Protein AF-A0AAU0QKD4-F1 (afdb_monomer_lite)

Sequence (246 aa):
VNQVEKYARISLCFLGTTIILNLSIWIIVPIVDYLQNKELLTRQKYELWTLLYLHAPFDYSYNVHNWIIMQIFISVISVSGDIILVVFNTINYIFISNLNGHIQILAHKIQSLHKIDMTQGDIQLKLQTIISYHSFIIEYFEDLQCAFGLNVMENYFQHTFVIMVIFFQLVIGPTGSEDLADIIYDLPWEDMCKRNRFMVLMMLLKTRAPCIFCVPGGFRTGFRPMISIIICLFSFYIVLSIRNGG

Organism: NCBI:txid711050

Foldseek 3Di:
DVVLVVVLVVVVVVLVVLLVVVLVCLLVVLVVVCVVCVVCLVVVNFFRFAQFDDDDPDDLRNDVVVVVVVNVVVSVVVNVVSVVLVVLVSVLVVLVVVLVVLVVVLVVLVVVLVPDPDDPVVSVVSVVVSVVSVVVSVVSVVVSCVVCVVVVVVVVVVVVVVVVVLVCCAVCQVCVLPVQLVVLVPPPLVPDDPVVVVVSVVVNVVSVPGPQDQDSGRDSRYPVVVVVVVVVVVVVVVVVCVVVPD

Structure (mmCIF, N/CA/C/O backbone):
data_AF-A0AAU0QKD4-F1
#
_entry.id   AF-A0AAU0QKD4-F1
#
loop_
_atom_site.group_PDB
_atom_site.id
_atom_site.type_symbol
_atom_site.label_atom_id
_atom_site.label_alt_id
_atom_site.label_comp_id
_atom_site.label_asym_id
_atom_site.label_entity_id
_atom_site.label_seq_id
_atom_site.pdbx_PDB_ins_code
_atom_site.Cartn_x
_atom_site.Cartn_y
_atom_site.Cartn_z
_atom_site.occupancy
_atom_site.B_iso_or_equiv
_atom_site.auth_seq_id
_atom_site.auth_comp_id
_atom_site.auth_asym_id
_atom_site.auth_atom_id
_atom_site.pdbx_PDB_model_num
ATOM 1 N N . VAL A 1 1 ? -24.035 11.072 14.260 1.00 61.53 1 VAL A N 1
ATOM 2 C CA . VAL A 1 1 ? -24.109 10.027 13.208 1.00 61.53 1 VAL A CA 1
ATOM 3 C C . VAL A 1 1 ? -23.852 10.606 11.813 1.00 61.53 1 VAL A C 1
ATOM 5 O O . VAL A 1 1 ? -22.855 10.221 11.222 1.00 61.53 1 VAL A O 1
ATOM 8 N N . ASN A 1 2 ? -24.607 11.613 11.341 1.00 75.31 2 ASN A N 1
ATOM 9 C CA . ASN A 1 2 ? -24.433 12.192 9.988 1.00 75.31 2 ASN A CA 1
ATOM 10 C C . ASN A 1 2 ? -23.019 12.703 9.639 1.00 75.31 2 ASN A C 1
ATOM 12 O O . ASN A 1 2 ? -22.602 12.596 8.490 1.00 75.31 2 ASN A O 1
ATOM 16 N N . GLN A 1 3 ? -22.266 13.262 10.595 1.00 76.62 3 GLN A N 1
ATOM 17 C CA . GLN A 1 3 ? -20.905 13.737 10.310 1.00 76.62 3 GLN A CA 1
ATOM 18 C C . GLN A 1 3 ? -19.920 12.583 10.081 1.00 76.62 3 GLN A C 1
ATOM 20 O O . GLN A 1 3 ? -19.191 12.601 9.097 1.00 76.62 3 GLN A O 1
ATOM 25 N N . VAL A 1 4 ? -19.941 11.555 10.936 1.00 73.44 4 VAL A N 1
ATOM 26 C CA . VAL A 1 4 ? -19.050 10.385 10.831 1.00 73.44 4 VAL A CA 1
ATOM 27 C C . VAL A 1 4 ? -19.270 9.651 9.510 1.00 73.44 4 VAL A C 1
ATOM 29 O O . VAL A 1 4 ? -18.310 9.325 8.818 1.00 73.44 4 VAL A O 1
ATOM 32 N N . GLU A 1 5 ? -20.530 9.469 9.111 1.00 78.00 5 GLU A N 1
ATOM 33 C CA . GLU A 1 5 ? -20.870 8.849 7.830 1.00 78.00 5 GLU A CA 1
ATOM 34 C C . GLU A 1 5 ? -20.359 9.672 6.638 1.00 78.00 5 GLU A C 1
ATOM 36 O O . GLU A 1 5 ? -19.793 9.123 5.691 1.00 78.00 5 GLU A O 1
ATOM 41 N N . LYS A 1 6 ? -20.501 11.003 6.696 1.00 83.00 6 LYS A N 1
ATOM 42 C CA . LYS A 1 6 ? -19.980 11.901 5.661 1.00 83.00 6 LYS A CA 1
ATOM 43 C C . LYS A 1 6 ? -18.459 11.780 5.531 1.00 83.00 6 LYS A C 1
ATOM 45 O O . LYS A 1 6 ? -17.970 11.659 4.411 1.00 83.00 6 LYS A O 1
ATOM 50 N N . TYR A 1 7 ? -17.723 11.770 6.64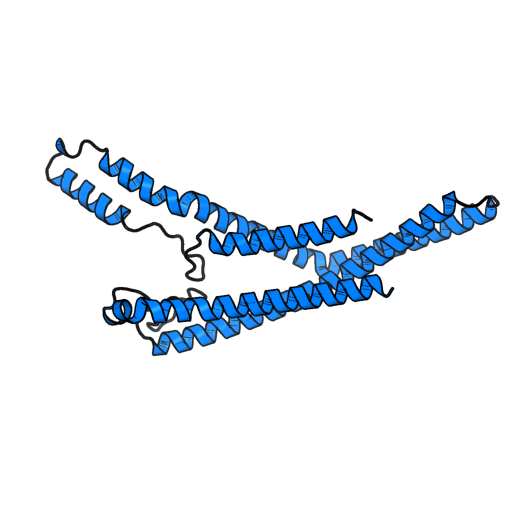4 1.00 77.56 7 TYR A N 1
ATOM 51 C CA . TYR A 1 7 ? -16.267 11.591 6.622 1.00 77.56 7 TYR A CA 1
ATOM 52 C C . TYR A 1 7 ? -15.868 10.218 6.080 1.00 77.56 7 TYR A C 1
ATOM 54 O O . TYR A 1 7 ? -14.986 10.150 5.233 1.00 77.56 7 TYR A O 1
ATOM 62 N N . ALA A 1 8 ? -16.555 9.145 6.478 1.00 76.38 8 ALA A N 1
ATOM 63 C CA . ALA A 1 8 ? -16.285 7.804 5.962 1.00 76.38 8 ALA A CA 1
ATOM 64 C C . ALA A 1 8 ? -16.480 7.717 4.437 1.00 76.38 8 ALA A C 1
ATOM 66 O O . ALA A 1 8 ? -15.617 7.191 3.735 1.00 76.38 8 ALA A O 1
ATOM 67 N N . ARG A 1 9 ? -17.569 8.294 3.905 1.00 82.12 9 ARG A N 1
ATOM 68 C CA . ARG A 1 9 ? -17.833 8.347 2.454 1.00 82.12 9 ARG A CA 1
ATOM 69 C C . ARG A 1 9 ? -16.773 9.156 1.702 1.00 82.12 9 ARG A C 1
ATOM 71 O O . ARG A 1 9 ? -16.328 8.730 0.639 1.00 82.12 9 ARG A O 1
ATOM 78 N N . ILE A 1 10 ? -16.363 10.305 2.248 1.00 84.06 10 ILE A N 1
ATOM 79 C CA . ILE A 1 10 ? -15.308 11.142 1.654 1.00 84.06 10 ILE A CA 1
ATOM 80 C C . ILE A 1 10 ? -13.977 10.386 1.642 1.00 84.06 10 ILE A C 1
ATOM 82 O O . ILE A 1 10 ? -13.339 10.318 0.595 1.00 84.06 10 ILE A O 1
ATOM 86 N N . SER A 1 11 ? -13.591 9.771 2.762 1.00 76.31 11 SER A N 1
ATOM 87 C CA . SER A 1 11 ? -12.361 8.982 2.865 1.00 76.31 11 SER A CA 1
ATOM 88 C C . SER A 1 11 ? -12.356 7.804 1.895 1.00 76.31 11 SER A C 1
ATOM 90 O O . SER A 1 11 ? -11.353 7.581 1.223 1.00 76.31 11 SER A O 1
ATOM 92 N N . LEU A 1 12 ? -13.477 7.090 1.756 1.00 80.00 12 LEU A N 1
ATOM 93 C CA . LEU A 1 12 ? -13.602 5.982 0.807 1.00 80.00 12 LEU A CA 1
ATOM 94 C C . LEU A 1 12 ? -13.465 6.458 -0.646 1.00 80.00 12 LEU A C 1
ATOM 96 O O . LEU A 1 12 ? -12.750 5.842 -1.432 1.00 80.00 12 LEU A O 1
ATOM 100 N N . CYS A 1 13 ? -14.115 7.572 -0.998 1.00 85.56 13 CYS A N 1
ATOM 101 C CA . CYS A 1 13 ? -14.027 8.160 -2.335 1.00 85.56 13 CYS A CA 1
ATOM 102 C C . CYS A 1 13 ? -12.596 8.616 -2.658 1.00 85.56 13 CYS A C 1
ATOM 104 O O . CYS A 1 13 ? -12.070 8.329 -3.735 1.00 85.56 13 CYS A O 1
ATOM 106 N N . PHE A 1 14 ? -11.940 9.277 -1.701 1.00 84.75 14 PHE A N 1
ATOM 107 C CA . PHE A 1 14 ? -10.551 9.705 -1.830 1.00 84.75 14 PHE A CA 1
ATOM 108 C C . PHE A 1 14 ? -9.598 8.514 -1.994 1.00 84.75 14 PHE A C 1
ATOM 110 O O . PHE A 1 14 ? -8.768 8.512 -2.905 1.00 84.75 14 PHE A O 1
ATOM 117 N N . LEU A 1 15 ? -9.752 7.478 -1.161 1.00 78.88 15 LEU A N 1
ATOM 118 C CA . LEU A 1 15 ? -8.945 6.262 -1.225 1.00 78.88 15 LEU A CA 1
ATOM 119 C C . LEU A 1 15 ? -9.124 5.563 -2.579 1.00 78.88 15 LEU A C 1
ATOM 121 O O . LEU A 1 15 ? -8.140 5.312 -3.271 1.00 78.88 15 LEU A O 1
ATOM 125 N N . GLY A 1 16 ? -10.372 5.336 -2.999 1.00 82.06 16 GLY A N 1
ATOM 126 C CA . GLY A 1 16 ? -10.689 4.716 -4.287 1.00 82.06 16 GLY A CA 1
ATOM 127 C C . GLY A 1 16 ? -10.117 5.493 -5.474 1.00 82.06 16 GLY A C 1
ATOM 128 O O . GLY A 1 16 ? -9.505 4.903 -6.361 1.00 82.06 16 GLY A O 1
ATOM 129 N N . THR A 1 17 ? -10.231 6.824 -5.458 1.00 86.12 17 THR A N 1
ATOM 130 C CA . THR A 1 17 ? -9.660 7.682 -6.511 1.00 86.12 17 THR A CA 1
ATOM 131 C C . THR A 1 17 ? -8.135 7.585 -6.542 1.00 86.12 17 THR A C 1
ATOM 133 O O . THR A 1 17 ? -7.551 7.444 -7.613 1.00 86.12 17 THR A O 1
ATOM 136 N N . THR A 1 18 ? -7.485 7.605 -5.376 1.00 82.06 18 THR A N 1
ATOM 137 C CA . THR A 1 18 ? -6.022 7.496 -5.262 1.00 82.06 18 THR A CA 1
ATOM 138 C C . THR A 1 18 ? -5.520 6.163 -5.809 1.00 82.06 18 THR A C 1
ATOM 140 O O . THR A 1 18 ? -4.540 6.136 -6.548 1.00 82.06 18 THR A O 1
ATOM 143 N N . ILE A 1 19 ? -6.221 5.066 -5.517 1.00 82.12 19 ILE A N 1
ATOM 144 C CA . ILE A 1 19 ? -5.883 3.729 -6.021 1.00 82.12 19 ILE A CA 1
ATOM 145 C C . ILE A 1 19 ? -6.028 3.664 -7.541 1.00 82.12 19 ILE A C 1
ATOM 147 O O . ILE A 1 19 ? -5.110 3.212 -8.221 1.00 82.12 19 ILE A O 1
ATOM 151 N N . ILE A 1 20 ? -7.148 4.144 -8.088 1.00 86.06 20 ILE A N 1
ATOM 152 C CA . ILE A 1 20 ? -7.385 4.133 -9.539 1.00 86.06 20 ILE A CA 1
ATOM 153 C C . ILE A 1 20 ? -6.329 4.972 -10.262 1.00 86.06 20 ILE A C 1
ATOM 155 O O . ILE A 1 20 ? -5.796 4.545 -11.289 1.00 86.06 20 ILE A O 1
ATOM 159 N N . LEU A 1 21 ? -5.996 6.149 -9.724 1.00 89.62 21 LEU A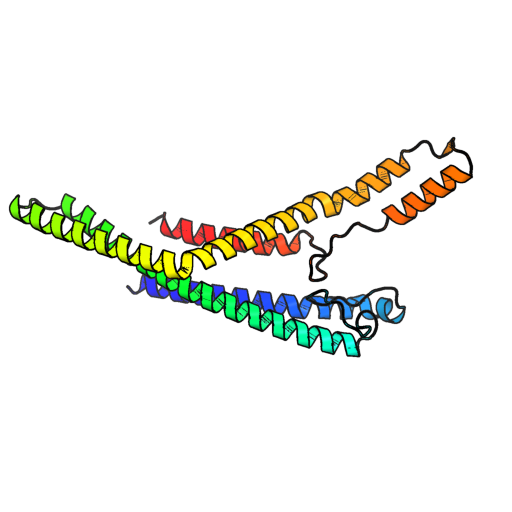 N 1
ATOM 160 C CA . LEU A 1 21 ? -4.941 6.998 -10.271 1.00 89.62 21 LEU A CA 1
ATOM 161 C C . LEU A 1 21 ? -3.581 6.306 -10.206 1.00 89.62 21 LEU A C 1
ATOM 163 O O . LEU A 1 21 ? -2.868 6.305 -11.205 1.00 89.62 21 LEU A O 1
ATOM 167 N N . ASN A 1 22 ? -3.246 5.681 -9.076 1.00 85.25 22 ASN A N 1
ATOM 168 C CA . ASN A 1 22 ? -2.006 4.928 -8.913 1.00 85.25 22 ASN A CA 1
ATOM 169 C C . ASN A 1 22 ? -1.897 3.820 -9.972 1.00 85.25 22 ASN A C 1
ATOM 171 O O . ASN A 1 22 ? -0.947 3.814 -10.750 1.00 85.25 22 ASN A O 1
ATOM 175 N N . LEU A 1 23 ? -2.916 2.961 -10.082 1.00 87.56 23 LEU A N 1
ATOM 176 C CA . LEU A 1 23 ? -2.990 1.897 -11.091 1.00 87.56 23 LEU A CA 1
ATOM 177 C C . LEU A 1 23 ? -2.834 2.434 -12.518 1.00 87.56 23 LEU A C 1
ATOM 179 O O . LEU A 1 23 ? -2.067 1.900 -13.318 1.00 87.56 23 LEU A O 1
ATOM 183 N N . SER A 1 24 ? -3.533 3.526 -12.826 1.00 89.31 24 SER A N 1
ATOM 184 C CA . SER A 1 24 ? -3.481 4.148 -14.150 1.00 89.31 24 SER A CA 1
ATOM 185 C C . SER A 1 24 ? -2.082 4.674 -14.463 1.00 89.31 24 SER A C 1
ATOM 187 O O . SER A 1 24 ? -1.573 4.449 -15.558 1.00 89.31 24 SER A O 1
ATOM 189 N N . ILE A 1 25 ? -1.431 5.338 -13.504 1.00 89.44 25 ILE A N 1
ATOM 190 C CA . ILE A 1 25 ? -0.072 5.869 -13.664 1.00 89.44 25 ILE A CA 1
ATOM 191 C C . ILE A 1 25 ? 0.913 4.733 -13.952 1.00 89.44 25 ILE A C 1
ATOM 193 O O . ILE A 1 25 ? 1.700 4.847 -14.891 1.00 89.44 25 ILE A O 1
ATOM 197 N N . TRP A 1 26 ? 0.841 3.626 -13.210 1.00 86.38 26 TRP A N 1
ATOM 198 C CA . TRP A 1 26 ? 1.736 2.478 -13.394 1.00 86.38 26 TRP A CA 1
ATOM 199 C C . TRP A 1 26 ? 1.604 1.815 -14.771 1.00 86.38 26 TRP A C 1
ATOM 201 O O . TRP A 1 26 ? 2.599 1.351 -15.325 1.00 86.38 26 TRP A O 1
ATOM 211 N N . ILE A 1 27 ? 0.407 1.823 -15.361 1.00 89.62 27 ILE A N 1
ATOM 212 C CA . ILE A 1 27 ? 0.174 1.303 -16.717 1.00 89.62 27 ILE A CA 1
ATOM 213 C C . ILE A 1 27 ? 0.618 2.314 -17.785 1.00 89.62 27 ILE A C 1
ATOM 215 O O . ILE A 1 27 ? 1.201 1.933 -18.800 1.00 89.62 27 ILE A O 1
ATOM 219 N N . ILE A 1 28 ? 0.354 3.605 -17.568 1.00 91.69 28 ILE A N 1
ATOM 220 C CA . ILE A 1 28 ? 0.611 4.667 -18.551 1.00 91.69 28 ILE A CA 1
ATOM 221 C C . ILE A 1 28 ? 2.105 4.984 -18.670 1.00 91.69 28 ILE A C 1
ATOM 223 O O . ILE A 1 28 ? 2.572 5.256 -19.775 1.00 91.69 28 ILE A O 1
ATOM 227 N N . VAL A 1 29 ? 2.871 4.947 -17.575 1.00 92.44 29 VAL A N 1
ATOM 228 C CA . VAL A 1 29 ? 4.294 5.341 -17.575 1.00 92.44 29 VAL A CA 1
ATOM 229 C C . VAL A 1 29 ? 5.134 4.542 -18.589 1.00 92.44 29 VAL A C 1
ATOM 231 O O . VAL A 1 29 ? 5.780 5.188 -19.415 1.00 92.44 29 VAL A O 1
ATOM 234 N N . PRO A 1 30 ? 5.095 3.194 -18.628 1.00 92.12 30 PRO A N 1
ATOM 235 C CA . PRO A 1 30 ? 5.823 2.418 -19.638 1.00 92.12 30 PRO A CA 1
ATOM 236 C C . PRO A 1 30 ? 5.390 2.723 -21.079 1.00 92.12 30 PRO A C 1
ATOM 238 O O . PRO A 1 30 ? 6.209 2.721 -21.995 1.00 92.12 30 PRO A O 1
ATOM 241 N N . ILE A 1 31 ? 4.105 3.029 -21.292 1.00 93.31 31 ILE A N 1
ATOM 242 C CA . ILE A 1 31 ? 3.568 3.383 -22.614 1.00 93.31 31 ILE A CA 1
ATOM 243 C C . ILE A 1 31 ? 4.111 4.742 -23.064 1.00 93.31 31 ILE A C 1
ATOM 245 O O . ILE A 1 31 ? 4.531 4.894 -24.210 1.00 93.31 31 ILE A O 1
ATOM 249 N N . VAL A 1 32 ? 4.121 5.732 -22.172 1.00 94.50 32 VAL A N 1
ATOM 250 C CA . VAL A 1 32 ? 4.680 7.058 -22.464 1.00 94.50 32 VAL A CA 1
ATOM 251 C C . VAL A 1 32 ? 6.180 6.958 -22.740 1.00 94.50 32 VAL A C 1
ATOM 253 O O . VAL A 1 32 ? 6.646 7.555 -23.710 1.00 94.50 32 VAL A O 1
ATOM 256 N N . ASP A 1 33 ? 6.916 6.170 -21.952 1.00 92.50 33 ASP A N 1
ATOM 257 C CA . ASP A 1 33 ? 8.350 5.935 -22.157 1.00 92.50 33 ASP A CA 1
ATOM 258 C C . ASP A 1 33 ? 8.640 5.294 -23.524 1.00 92.50 33 ASP A C 1
ATOM 260 O O . ASP A 1 33 ? 9.507 5.761 -24.268 1.00 92.50 33 ASP A O 1
ATOM 264 N N . TYR A 1 34 ? 7.844 4.294 -23.915 1.00 94.19 34 TYR A N 1
ATOM 265 C CA . TYR A 1 34 ? 7.895 3.699 -25.250 1.00 94.19 34 TYR A CA 1
ATOM 266 C C . TYR A 1 34 ? 7.680 4.738 -26.362 1.00 94.19 34 TYR A C 1
ATOM 268 O O . TYR A 1 34 ? 8.447 4.789 -27.329 1.00 94.19 34 TYR A O 1
ATOM 276 N N . LEU A 1 35 ? 6.648 5.580 -26.232 1.00 95.44 35 LEU A N 1
ATOM 277 C CA . LEU A 1 35 ? 6.315 6.592 -27.239 1.00 95.44 35 LEU A CA 1
ATOM 278 C C . LEU A 1 35 ? 7.420 7.644 -27.387 1.00 95.44 35 LEU A C 1
ATOM 280 O O . LEU A 1 35 ? 7.706 8.067 -28.507 1.00 95.44 35 LEU A O 1
ATOM 284 N N . GLN A 1 36 ? 8.056 8.037 -26.282 1.00 96.00 36 GLN A N 1
ATOM 285 C CA . GLN A 1 36 ? 9.147 9.014 -26.282 1.00 96.00 36 GLN A CA 1
ATOM 286 C C . GLN A 1 36 ? 10.449 8.453 -26.873 1.00 96.00 36 GLN A C 1
ATOM 288 O O . GLN A 1 36 ? 11.179 9.185 -27.538 1.00 96.00 36 GLN A O 1
ATOM 293 N N . ASN A 1 37 ? 10.726 7.158 -26.690 1.00 94.50 37 ASN A N 1
ATOM 294 C CA . ASN A 1 37 ? 12.005 6.538 -27.063 1.00 94.50 37 ASN A CA 1
ATOM 295 C C . ASN A 1 37 ? 11.937 5.636 -28.313 1.00 94.50 37 ASN A C 1
ATOM 297 O O . ASN A 1 37 ? 12.871 4.879 -28.596 1.00 94.50 37 ASN A O 1
ATOM 301 N N . LYS A 1 38 ? 10.858 5.721 -29.104 1.00 94.81 38 LYS A N 1
ATOM 302 C CA . LYS A 1 38 ? 10.591 4.839 -30.259 1.00 94.81 38 LYS A CA 1
ATOM 303 C C . LYS A 1 38 ? 11.737 4.762 -31.281 1.00 94.81 38 LYS A C 1
ATOM 305 O O . LYS A 1 38 ? 12.032 3.691 -31.819 1.00 94.81 38 LYS A O 1
ATOM 310 N N . GLU A 1 39 ? 12.406 5.880 -31.558 1.00 94.31 39 GLU A N 1
ATOM 311 C CA . GLU A 1 39 ? 13.530 5.910 -32.506 1.00 94.31 39 GLU A CA 1
ATOM 312 C C . GLU A 1 39 ? 14.772 5.181 -31.972 1.00 94.31 39 GLU A C 1
ATOM 314 O O . GLU A 1 39 ? 15.466 4.493 -32.725 1.00 94.31 39 GLU A O 1
ATOM 319 N N . LEU A 1 40 ? 15.041 5.294 -30.668 1.00 93.19 40 LEU A N 1
ATOM 320 C CA . LEU A 1 40 ? 16.169 4.629 -30.011 1.00 93.19 40 LEU A CA 1
ATOM 321 C C . LEU A 1 40 ? 15.954 3.114 -29.932 1.00 93.19 40 LEU A C 1
ATOM 323 O O . LEU A 1 40 ? 16.899 2.349 -30.133 1.00 93.19 40 LEU A O 1
ATOM 327 N N . LEU A 1 41 ? 14.703 2.700 -29.729 1.00 91.38 41 LEU A N 1
ATOM 328 C CA . LEU A 1 41 ? 14.263 1.305 -29.754 1.00 91.38 41 LEU A CA 1
ATOM 329 C C . LEU A 1 41 ? 14.475 0.655 -31.121 1.00 91.38 41 LEU A C 1
ATOM 331 O O . LEU A 1 41 ? 15.026 -0.438 -31.214 1.00 91.38 41 LEU A O 1
ATOM 335 N N . THR A 1 42 ? 14.120 1.366 -32.195 1.00 92.69 42 THR A N 1
ATOM 336 C CA . THR A 1 42 ? 14.320 0.881 -33.574 1.00 92.69 42 THR A CA 1
ATOM 337 C C . THR A 1 42 ? 15.805 0.639 -33.876 1.00 92.69 42 THR A C 1
ATOM 339 O O . THR A 1 42 ? 16.153 -0.232 -34.669 1.00 92.69 42 THR A O 1
ATOM 342 N N . ARG A 1 43 ? 16.698 1.384 -33.212 1.00 94.31 43 ARG A N 1
ATOM 343 C CA . ARG A 1 43 ? 18.158 1.241 -33.315 1.00 94.31 43 ARG A CA 1
ATOM 344 C C . ARG A 1 43 ? 18.758 0.265 -32.296 1.00 94.31 43 ARG A C 1
ATOM 346 O O . ARG A 1 43 ? 19.981 0.179 -32.235 1.00 94.31 43 ARG A O 1
ATOM 353 N N . GLN A 1 44 ? 17.935 -0.406 -31.483 1.00 91.00 44 GLN A N 1
ATOM 354 C CA . GLN A 1 44 ? 18.360 -1.287 -30.384 1.00 91.00 44 GLN A CA 1
ATOM 355 C C . GLN A 1 44 ? 19.325 -0.614 -29.389 1.00 91.00 44 GLN A C 1
ATOM 357 O O . GLN A 1 44 ? 20.202 -1.254 -28.817 1.00 91.00 44 GLN A O 1
ATOM 362 N N . LYS A 1 45 ? 19.191 0.702 -29.186 1.00 90.50 45 LYS A N 1
ATOM 363 C CA . LYS A 1 45 ? 19.996 1.465 -28.209 1.00 90.50 45 LYS A CA 1
ATOM 364 C C . LYS A 1 45 ? 19.276 1.681 -26.878 1.00 90.50 45 LYS A C 1
ATOM 366 O O . LYS A 1 45 ? 19.831 2.308 -25.981 1.00 90.50 45 LYS A O 1
ATOM 371 N N . TYR A 1 46 ? 18.033 1.228 -26.788 1.00 89.62 46 TYR A N 1
ATOM 372 C CA . TYR A 1 46 ? 17.153 1.399 -25.645 1.00 89.62 46 TYR A CA 1
ATOM 373 C C . TYR A 1 46 ? 16.347 0.115 -25.472 1.00 89.62 46 TYR A C 1
ATOM 375 O O . TYR A 1 46 ? 15.910 -0.452 -26.471 1.00 89.62 46 TYR A O 1
ATOM 383 N N . GLU A 1 47 ? 16.183 -0.343 -24.236 1.00 91.69 47 GLU A N 1
ATOM 384 C CA . GLU A 1 47 ? 15.371 -1.516 -23.899 1.00 91.69 47 GLU A CA 1
ATOM 385 C C . GLU A 1 47 ? 13.953 -1.078 -23.535 1.00 91.69 47 GLU A C 1
ATOM 387 O O . GLU A 1 47 ? 13.759 0.010 -22.998 1.00 91.69 47 GLU A O 1
ATOM 392 N N . LEU A 1 48 ? 12.955 -1.905 -23.838 1.00 90.94 48 LEU A N 1
ATOM 393 C CA . LEU A 1 48 ? 11.576 -1.699 -23.409 1.00 90.94 48 LEU A CA 1
ATOM 394 C C . LEU A 1 48 ? 11.427 -2.056 -21.933 1.00 90.94 48 LEU A C 1
ATOM 396 O O . LEU A 1 48 ? 11.824 -3.132 -21.489 1.00 90.94 48 LEU A O 1
ATOM 400 N N . TRP A 1 49 ? 10.789 -1.163 -21.187 1.00 86.69 49 TRP A N 1
ATOM 401 C CA . TRP A 1 49 ? 10.594 -1.312 -19.752 1.00 86.69 49 TRP A CA 1
ATOM 402 C C . TRP A 1 49 ? 9.188 -1.836 -19.491 1.00 86.69 49 TRP A C 1
ATOM 404 O O . TRP A 1 49 ? 8.219 -1.377 -20.096 1.00 86.69 49 TRP A O 1
ATOM 414 N N . THR A 1 50 ? 9.066 -2.811 -18.602 1.00 89.75 50 THR A N 1
ATOM 415 C CA . THR A 1 50 ? 7.783 -3.328 -18.115 1.00 89.75 50 THR A CA 1
ATOM 416 C C . THR A 1 50 ? 7.562 -2.893 -16.675 1.00 89.75 50 THR A C 1
ATOM 418 O O . THR A 1 50 ? 8.522 -2.619 -15.962 1.00 89.75 50 THR A O 1
ATOM 421 N N . LEU A 1 51 ? 6.301 -2.883 -16.228 1.00 86.25 51 LEU A N 1
ATOM 422 C CA . LEU A 1 51 ? 5.931 -2.544 -14.843 1.00 86.25 51 LEU A CA 1
ATOM 423 C C . LEU A 1 51 ? 6.601 -3.440 -1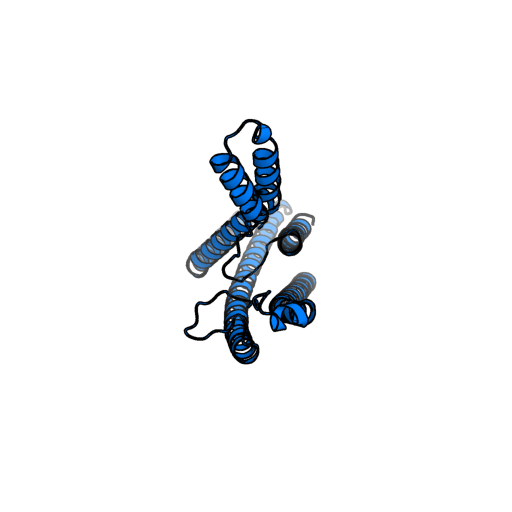3.788 1.00 86.25 51 LEU A C 1
ATOM 425 O O . LEU A 1 51 ? 6.745 -3.019 -12.650 1.00 86.25 51 LEU A O 1
ATOM 429 N N . LEU A 1 52 ? 6.970 -4.671 -14.148 1.00 86.19 52 LEU A N 1
ATOM 430 C CA . LEU A 1 52 ? 7.699 -5.631 -13.321 1.00 86.19 52 LEU A CA 1
ATOM 431 C C . LEU A 1 52 ? 8.792 -6.261 -14.183 1.00 86.19 52 LEU A C 1
ATOM 433 O O . LEU A 1 52 ? 8.511 -6.728 -15.288 1.00 86.19 52 LEU A O 1
ATOM 437 N N . TYR A 1 53 ? 10.031 -6.284 -13.693 1.00 85.12 53 TYR A N 1
ATOM 438 C CA . TYR A 1 53 ? 11.094 -7.015 -14.376 1.00 85.12 53 TYR A CA 1
ATOM 439 C C . TYR A 1 53 ? 10.902 -8.510 -14.121 1.00 85.12 53 TYR A C 1
ATOM 441 O O . TYR A 1 53 ? 11.028 -8.975 -12.988 1.00 85.12 53 TYR A O 1
ATOM 449 N N . LEU A 1 54 ? 10.574 -9.252 -15.174 1.00 88.81 54 LEU A N 1
ATOM 450 C CA . LEU A 1 54 ? 10.333 -10.687 -15.120 1.00 88.81 54 LEU A CA 1
ATOM 451 C C . LEU A 1 54 ? 11.136 -11.354 -16.221 1.00 88.81 54 LEU A C 1
ATOM 453 O O . LEU A 1 54 ? 10.912 -11.102 -17.400 1.00 88.81 54 LEU A O 1
ATOM 457 N N . HIS A 1 55 ? 12.044 -12.242 -15.837 1.00 91.94 55 HIS A N 1
ATOM 458 C CA . HIS A 1 55 ? 12.782 -13.024 -16.813 1.00 91.94 55 HIS A CA 1
ATOM 459 C C . HIS A 1 55 ? 11.826 -13.982 -17.537 1.00 91.94 55 HIS A C 1
ATOM 461 O O . HIS A 1 55 ? 11.260 -14.887 -16.923 1.00 91.94 55 HIS A O 1
ATOM 467 N N . ALA A 1 56 ? 11.638 -13.769 -18.838 1.00 93.81 56 ALA A N 1
ATOM 468 C CA . ALA A 1 56 ? 10.809 -14.600 -19.701 1.00 93.81 56 ALA A CA 1
ATOM 469 C C . ALA A 1 56 ? 11.693 -15.346 -20.716 1.00 93.81 56 ALA A C 1
ATOM 471 O O . ALA A 1 56 ? 12.734 -14.823 -21.115 1.00 93.81 56 ALA A O 1
ATOM 472 N N . PRO A 1 57 ? 11.289 -16.541 -21.189 1.00 95.31 57 PRO A N 1
ATOM 473 C CA . PRO A 1 57 ? 12.061 -17.315 -22.167 1.00 95.31 57 PRO A CA 1
ATOM 474 C C . PRO A 1 57 ? 12.037 -16.718 -23.590 1.00 95.31 57 PRO A C 1
ATOM 476 O O . PRO A 1 57 ? 12.531 -17.340 -24.527 1.00 95.31 57 PRO A O 1
ATOM 479 N N . PHE A 1 58 ? 11.446 -15.536 -23.774 1.00 96.00 58 PHE A N 1
ATOM 480 C CA . PHE A 1 58 ? 11.365 -14.811 -25.037 1.00 96.00 58 PHE A CA 1
ATOM 481 C C . PHE A 1 58 ? 11.843 -13.369 -24.853 1.00 96.00 58 PHE A C 1
ATOM 483 O O . PHE A 1 58 ? 11.666 -12.774 -23.791 1.00 96.00 58 PHE A O 1
ATOM 490 N N . ASP A 1 59 ? 12.421 -12.793 -25.907 1.00 94.62 59 ASP A N 1
ATOM 491 C CA . ASP A 1 59 ? 12.859 -11.398 -25.897 1.00 94.62 59 ASP A CA 1
ATOM 492 C C . ASP A 1 59 ? 11.645 -10.465 -25.973 1.00 94.62 59 ASP A C 1
ATOM 494 O O . ASP A 1 59 ? 10.939 -10.420 -26.985 1.00 94.62 59 ASP A O 1
ATOM 498 N N . TYR A 1 60 ? 11.399 -9.740 -24.886 1.00 95.44 60 TYR A N 1
ATOM 499 C CA . TYR A 1 60 ? 10.439 -8.641 -24.810 1.00 95.44 60 TYR A CA 1
ATOM 500 C C . TYR A 1 60 ? 11.135 -7.282 -24.623 1.00 95.44 60 TYR A C 1
ATOM 502 O O . TYR A 1 60 ? 10.458 -6.259 -24.563 1.00 95.44 60 TYR A O 1
ATOM 510 N N . SER A 1 61 ? 12.470 -7.250 -24.557 1.00 93.62 61 SER A N 1
ATOM 511 C CA . SER A 1 61 ? 13.252 -6.021 -24.394 1.00 93.62 61 SER A CA 1
ATOM 512 C C . SER A 1 61 ? 13.313 -5.222 -25.691 1.00 93.62 61 SER A C 1
ATOM 514 O O . SER A 1 61 ? 13.309 -3.995 -25.653 1.00 93.62 61 SER A O 1
ATOM 516 N N . TYR A 1 62 ? 13.334 -5.893 -26.845 1.00 94.31 62 TYR A N 1
ATOM 517 C CA . TYR A 1 62 ? 13.415 -5.224 -28.153 1.00 94.31 62 TYR A CA 1
ATOM 518 C C . TYR A 1 62 ? 12.213 -5.514 -29.061 1.00 94.31 62 TYR A C 1
ATOM 520 O O . TYR A 1 62 ? 11.923 -4.746 -29.982 1.00 94.31 62 TYR A O 1
ATOM 528 N N . ASN A 1 63 ? 11.477 -6.598 -28.804 1.00 96.00 63 ASN A N 1
ATOM 529 C CA . ASN A 1 63 ? 10.299 -6.962 -29.584 1.00 96.00 63 ASN A CA 1
ATOM 530 C C . ASN A 1 63 ? 9.021 -6.357 -28.981 1.00 96.00 63 ASN A C 1
ATOM 532 O O . ASN A 1 63 ? 8.500 -6.840 -27.976 1.00 96.00 63 ASN A O 1
ATOM 536 N N . VAL A 1 64 ? 8.477 -5.335 -29.651 1.00 95.88 64 VAL A N 1
ATOM 537 C CA . VAL A 1 64 ? 7.268 -4.606 -29.218 1.00 95.88 64 VAL A CA 1
ATOM 538 C C . VAL A 1 64 ? 6.055 -5.525 -29.053 1.00 95.88 64 VAL A C 1
ATOM 540 O O . VAL A 1 64 ? 5.258 -5.319 -28.143 1.00 95.88 64 VAL A O 1
ATOM 543 N N . HIS A 1 65 ? 5.902 -6.549 -29.896 1.00 96.94 65 HIS A N 1
ATOM 544 C CA . HIS A 1 65 ? 4.767 -7.467 -29.794 1.00 96.94 65 HIS A CA 1
ATOM 545 C C . HIS A 1 65 ? 4.823 -8.277 -28.494 1.00 96.94 65 HIS A C 1
ATOM 547 O O . HIS A 1 65 ? 3.857 -8.301 -27.732 1.00 96.94 65 HIS A O 1
ATOM 553 N N . ASN A 1 66 ? 5.985 -8.867 -28.208 1.00 96.75 66 ASN A N 1
ATOM 554 C CA . ASN A 1 66 ? 6.212 -9.615 -26.973 1.00 96.75 66 ASN A CA 1
ATOM 555 C C . ASN A 1 66 ? 6.121 -8.702 -25.743 1.00 96.75 66 ASN A C 1
ATOM 557 O O . ASN A 1 66 ? 5.556 -9.100 -24.727 1.00 96.75 66 ASN A O 1
ATOM 561 N N . TRP A 1 67 ? 6.615 -7.464 -25.847 1.00 96.75 67 TRP A N 1
ATOM 562 C CA . TRP A 1 67 ? 6.494 -6.460 -24.791 1.00 96.75 67 TRP A CA 1
ATOM 563 C C . TRP A 1 67 ? 5.041 -6.116 -24.465 1.00 96.75 67 TRP A C 1
ATOM 565 O O . TRP A 1 67 ? 4.687 -6.092 -23.292 1.00 96.75 67 TRP A O 1
ATOM 575 N N . ILE A 1 68 ? 4.176 -5.911 -25.467 1.00 96.50 68 ILE A N 1
ATOM 576 C CA . ILE A 1 68 ? 2.746 -5.638 -25.237 1.00 96.50 68 ILE A CA 1
ATOM 577 C C . ILE A 1 68 ? 2.094 -6.802 -24.487 1.00 96.50 68 ILE A C 1
ATOM 579 O O . ILE A 1 68 ? 1.380 -6.575 -23.511 1.00 96.50 68 ILE A O 1
ATOM 583 N N . ILE A 1 69 ? 2.357 -8.043 -24.910 1.00 96.44 69 ILE A N 1
ATOM 584 C CA . ILE A 1 69 ? 1.834 -9.241 -24.235 1.00 96.44 69 ILE A CA 1
ATOM 585 C C . ILE A 1 69 ? 2.300 -9.267 -22.777 1.00 96.44 69 ILE A C 1
ATOM 587 O O . ILE A 1 69 ? 1.487 -9.448 -21.868 1.00 96.44 69 ILE A O 1
ATOM 591 N N . MET A 1 70 ? 3.594 -9.030 -22.550 1.00 95.75 70 MET A N 1
ATOM 592 C CA . MET A 1 70 ? 4.183 -9.032 -21.216 1.00 95.75 70 MET A CA 1
ATOM 593 C C . MET A 1 70 ? 3.617 -7.916 -20.332 1.00 95.75 70 MET A C 1
ATOM 595 O O . MET A 1 70 ? 3.270 -8.149 -19.175 1.00 95.75 70 MET A O 1
ATOM 599 N N . GLN A 1 71 ? 3.458 -6.713 -20.881 1.00 94.81 71 GLN A N 1
ATOM 600 C CA . GLN A 1 71 ? 2.911 -5.562 -20.174 1.00 94.81 71 GLN A CA 1
ATOM 601 C C . GLN A 1 71 ? 1.440 -5.776 -19.798 1.00 94.81 71 GLN A C 1
ATOM 603 O O . GLN A 1 71 ? 1.056 -5.443 -18.676 1.00 94.81 71 GLN A O 1
ATOM 608 N N . ILE A 1 72 ? 0.625 -6.363 -20.684 1.00 95.62 72 ILE A N 1
ATOM 609 C CA . ILE A 1 72 ? -0.765 -6.738 -20.372 1.00 95.62 72 ILE A CA 1
ATOM 610 C C . ILE A 1 72 ? -0.790 -7.764 -19.239 1.00 95.62 72 ILE A C 1
ATOM 612 O O . ILE A 1 72 ? -1.504 -7.569 -18.256 1.00 95.62 72 ILE A O 1
ATOM 616 N N . PHE A 1 73 ? 0.015 -8.823 -19.345 1.00 96.00 73 PHE A N 1
ATOM 617 C CA . PHE A 1 73 ? 0.092 -9.872 -18.331 1.00 96.00 73 PHE A CA 1
ATOM 618 C C . PHE A 1 73 ? 0.477 -9.314 -16.952 1.00 96.00 73 PHE A C 1
ATOM 620 O O . PHE A 1 73 ? -0.229 -9.545 -15.969 1.00 96.00 73 PHE A O 1
ATOM 627 N N . ILE A 1 74 ? 1.542 -8.510 -16.887 1.00 93.62 74 ILE A N 1
ATOM 628 C CA . ILE A 1 74 ? 1.990 -7.874 -15.642 1.00 93.62 74 ILE A CA 1
ATOM 629 C C . ILE A 1 74 ? 0.936 -6.907 -15.100 1.00 93.62 74 ILE A C 1
ATOM 631 O O . ILE A 1 74 ? 0.694 -6.888 -13.895 1.00 93.62 74 ILE A O 1
ATOM 635 N N . SER A 1 75 ? 0.288 -6.119 -15.963 1.00 93.00 75 SER A N 1
ATOM 636 C CA . SER A 1 75 ? -0.744 -5.171 -15.529 1.00 93.00 75 SER A CA 1
ATOM 637 C C . SER A 1 75 ? -1.924 -5.892 -14.881 1.00 93.00 75 SER A C 1
ATOM 639 O O . SER A 1 75 ? -2.409 -5.445 -13.848 1.00 93.00 75 SER A O 1
ATOM 641 N N . VAL A 1 76 ? -2.354 -7.033 -15.433 1.00 94.69 76 VAL A N 1
ATOM 642 C CA . VAL A 1 76 ? -3.420 -7.856 -14.837 1.00 94.69 76 VAL A CA 1
ATOM 643 C C . VAL A 1 76 ? -3.009 -8.368 -13.458 1.00 94.69 76 VAL A C 1
ATOM 645 O O . VAL A 1 76 ? -3.785 -8.237 -12.511 1.00 94.69 76 VAL A O 1
ATOM 648 N N . ILE A 1 77 ? -1.789 -8.898 -13.322 1.00 93.69 77 ILE A N 1
ATOM 649 C CA . ILE A 1 77 ? -1.273 -9.370 -12.028 1.00 93.69 77 ILE A CA 1
ATOM 650 C C . ILE A 1 77 ? -1.231 -8.220 -11.019 1.00 93.69 77 ILE A C 1
ATOM 652 O O . ILE A 1 77 ? -1.779 -8.361 -9.927 1.00 93.69 77 ILE A O 1
ATOM 656 N N . SER A 1 78 ? -0.658 -7.073 -11.392 1.00 90.00 78 SER A N 1
ATOM 657 C CA . SER A 1 78 ? -0.547 -5.905 -10.512 1.00 90.00 78 SER A CA 1
ATOM 658 C C . SER A 1 78 ? -1.918 -5.407 -10.062 1.00 90.00 78 SER A C 1
ATOM 660 O O . SER A 1 78 ? -2.162 -5.291 -8.866 1.00 90.00 78 SER A O 1
ATOM 662 N N . VAL A 1 79 ? -2.849 -5.199 -11.001 1.00 90.31 79 VAL A N 1
ATOM 663 C CA . VAL A 1 79 ? -4.215 -4.746 -10.695 1.00 90.31 79 VAL A CA 1
ATOM 664 C C . VAL A 1 79 ? -4.920 -5.738 -9.770 1.00 90.31 79 VAL A C 1
ATOM 666 O O . VAL A 1 79 ? -5.583 -5.324 -8.822 1.00 90.31 79 VAL A O 1
ATOM 669 N N . SER A 1 80 ? -4.769 -7.044 -10.008 1.00 92.06 80 SER A N 1
ATOM 670 C CA . SER A 1 80 ? -5.381 -8.061 -9.148 1.00 92.06 80 SER A CA 1
ATOM 671 C C . SER A 1 80 ? -4.818 -8.043 -7.721 1.00 92.06 80 SER A C 1
ATOM 673 O O . SER A 1 80 ? -5.596 -8.071 -6.766 1.00 92.06 80 SER A O 1
ATOM 675 N N . GLY A 1 81 ? -3.495 -7.919 -7.567 1.00 89.75 81 GLY A N 1
ATOM 676 C CA . GLY A 1 81 ? -2.838 -7.818 -6.263 1.00 89.75 81 GLY A CA 1
ATOM 677 C C . GLY A 1 81 ? -3.258 -6.562 -5.501 1.00 89.75 81 GLY A C 1
ATOM 678 O O . GLY A 1 81 ? -3.629 -6.642 -4.330 1.00 89.75 81 GLY A O 1
ATOM 679 N N . ASP A 1 82 ? -3.300 -5.422 -6.190 1.00 86.06 82 ASP A N 1
ATOM 680 C CA . ASP A 1 82 ? -3.708 -4.146 -5.607 1.00 86.06 82 ASP A CA 1
ATOM 681 C C . ASP A 1 82 ? -5.176 -4.166 -5.162 1.00 86.06 82 ASP A C 1
ATOM 683 O O . ASP A 1 82 ? -5.491 -3.705 -4.065 1.00 86.06 82 ASP A O 1
ATOM 687 N N . ILE A 1 83 ? -6.085 -4.755 -5.951 1.00 88.06 83 ILE A N 1
ATOM 688 C CA . ILE A 1 83 ? -7.498 -4.904 -5.560 1.00 88.06 83 ILE A CA 1
ATOM 689 C C . ILE A 1 83 ? -7.625 -5.734 -4.279 1.00 88.06 83 ILE A C 1
ATOM 691 O O . ILE A 1 83 ? -8.348 -5.332 -3.365 1.00 88.06 83 ILE A O 1
ATOM 695 N N . ILE A 1 84 ? -6.924 -6.870 -4.189 1.00 89.38 84 ILE A N 1
ATOM 696 C CA . ILE A 1 84 ? -6.961 -7.734 -3.000 1.00 89.38 84 ILE A CA 1
ATOM 697 C C . ILE A 1 84 ? -6.480 -6.955 -1.770 1.00 89.38 84 ILE A C 1
ATOM 699 O O . ILE A 1 84 ? -7.177 -6.916 -0.752 1.00 89.38 84 ILE A O 1
ATOM 703 N N . LEU A 1 85 ? -5.333 -6.280 -1.878 1.00 85.12 85 LEU A N 1
ATOM 704 C CA . LEU A 1 85 ? -4.743 -5.508 -0.784 1.00 85.12 85 LEU A CA 1
ATOM 705 C C . LEU A 1 85 ? -5.662 -4.361 -0.331 1.00 85.12 85 LEU A C 1
ATOM 707 O O . LEU A 1 85 ? -5.858 -4.145 0.867 1.00 85.12 85 LEU A O 1
ATOM 711 N N . VAL A 1 86 ? -6.296 -3.664 -1.274 1.00 84.12 86 VAL A N 1
ATOM 712 C CA . VAL A 1 86 ? -7.257 -2.587 -0.996 1.00 84.12 86 VAL A CA 1
ATOM 713 C C . VAL A 1 86 ? -8.493 -3.097 -0.270 1.00 84.12 86 VAL A C 1
ATOM 715 O O . VAL A 1 86 ? -8.935 -2.460 0.690 1.00 84.12 86 VAL A O 1
ATOM 718 N N . VAL A 1 87 ? -9.058 -4.227 -0.701 1.00 87.06 87 VAL A N 1
ATOM 719 C CA . VAL A 1 87 ? -10.235 -4.820 -0.052 1.00 87.06 87 VAL A CA 1
ATOM 720 C C . VAL A 1 87 ? -9.903 -5.193 1.391 1.00 87.06 87 VAL A C 1
ATOM 722 O O . VAL A 1 87 ? -10.629 -4.791 2.303 1.00 87.06 87 VAL A O 1
ATOM 725 N N . PHE A 1 88 ? -8.777 -5.875 1.616 1.00 86.94 88 PHE A N 1
ATOM 726 C CA . PHE A 1 88 ? -8.329 -6.241 2.962 1.00 86.94 88 PHE A CA 1
ATOM 727 C C . PHE A 1 88 ? -8.098 -5.022 3.857 1.00 86.94 88 PHE A C 1
ATOM 729 O O . PHE A 1 88 ? -8.593 -4.982 4.987 1.00 86.94 88 PHE A O 1
ATOM 736 N N . ASN A 1 89 ? -7.404 -4.003 3.350 1.00 81.88 89 ASN A N 1
ATOM 737 C CA . ASN A 1 89 ? -7.168 -2.773 4.100 1.00 81.88 89 ASN A CA 1
ATOM 738 C C . ASN A 1 89 ? -8.477 -2.048 4.414 1.00 81.88 89 ASN A C 1
ATOM 740 O O . ASN A 1 89 ? -8.668 -1.599 5.540 1.00 81.88 89 ASN A O 1
ATOM 744 N N . THR A 1 90 ? -9.413 -1.985 3.466 1.00 84.06 90 THR A N 1
ATOM 745 C CA . THR A 1 90 ? -10.726 -1.355 3.675 1.00 84.06 90 THR A CA 1
ATOM 746 C C . THR A 1 90 ? -11.510 -2.046 4.789 1.00 84.06 90 THR A C 1
ATOM 748 O O . THR A 1 90 ? -12.039 -1.370 5.672 1.00 84.06 90 THR A O 1
ATOM 751 N N . ILE A 1 91 ? -11.549 -3.383 4.791 1.00 87.19 91 ILE A N 1
ATOM 752 C CA . ILE A 1 91 ? -12.207 -4.170 5.844 1.00 87.19 91 ILE A CA 1
ATOM 753 C C . ILE A 1 91 ? -11.575 -3.872 7.210 1.00 87.19 91 ILE A C 1
ATOM 755 O O . ILE A 1 91 ? -12.284 -3.565 8.169 1.00 87.19 91 ILE A O 1
ATOM 759 N N . ASN A 1 92 ? -10.245 -3.889 7.287 1.00 83.81 92 ASN A N 1
ATOM 760 C CA . ASN A 1 92 ? -9.516 -3.573 8.512 1.00 83.81 92 ASN A CA 1
ATOM 761 C C . ASN A 1 92 ? -9.819 -2.145 9.012 1.00 83.81 92 ASN A C 1
ATOM 763 O O . ASN A 1 92 ? -10.163 -1.940 10.177 1.00 83.81 92 ASN A O 1
ATOM 767 N N . TYR A 1 93 ? -9.810 -1.154 8.115 1.00 83.31 93 TYR A N 1
ATOM 768 C CA . TYR A 1 93 ? -10.168 0.226 8.448 1.00 83.31 93 TYR A CA 1
ATOM 769 C C . TYR A 1 93 ? -11.589 0.358 9.002 1.00 83.31 93 TYR A C 1
ATOM 771 O O . TYR A 1 93 ? -11.800 1.144 9.931 1.00 83.31 93 TYR A O 1
ATOM 779 N N . ILE A 1 94 ? -12.559 -0.394 8.470 1.00 84.88 94 ILE A N 1
ATOM 780 C CA . ILE A 1 94 ? -13.936 -0.404 8.985 1.00 84.88 94 ILE A CA 1
ATOM 781 C C . ILE A 1 94 ? -13.955 -0.900 10.435 1.00 84.88 94 ILE A C 1
ATOM 783 O O . ILE A 1 94 ? -14.541 -0.244 11.299 1.00 84.88 94 ILE A O 1
ATOM 787 N N . PHE A 1 95 ? -13.272 -2.008 10.725 1.00 87.12 95 PHE A N 1
ATOM 788 C CA . PHE A 1 95 ? -13.212 -2.571 12.074 1.00 87.12 95 PHE A CA 1
ATOM 789 C C . PHE A 1 95 ? -12.507 -1.655 13.079 1.00 87.12 95 PHE A C 1
ATOM 791 O O . PHE A 1 95 ? -13.044 -1.419 14.165 1.00 87.12 95 PHE A O 1
ATOM 798 N N . ILE A 1 96 ? -11.361 -1.078 12.704 1.00 83.69 96 ILE A N 1
ATOM 799 C CA . ILE A 1 96 ? -10.641 -0.089 13.523 1.00 83.69 96 ILE A CA 1
ATOM 800 C C . ILE A 1 96 ? -11.516 1.146 13.771 1.00 83.69 96 ILE A C 1
ATOM 802 O O . ILE A 1 96 ? -11.557 1.672 14.886 1.00 83.69 96 ILE A O 1
ATOM 806 N N . SER A 1 97 ? -12.250 1.608 12.755 1.00 80.31 97 SER A N 1
ATOM 807 C CA . SER A 1 97 ? -13.172 2.740 12.906 1.00 80.31 97 SER A CA 1
ATOM 808 C C . SER A 1 97 ? -14.308 2.418 13.876 1.00 80.31 97 SER A C 1
ATOM 810 O O . SER A 1 97 ? -14.653 3.262 14.705 1.00 80.31 97 SER A O 1
ATOM 812 N N . ASN A 1 98 ? -14.849 1.197 13.823 1.00 86.06 98 ASN A N 1
ATOM 813 C CA . ASN A 1 98 ? -15.879 0.741 14.754 1.00 86.06 98 ASN A CA 1
ATOM 814 C C . ASN A 1 98 ? -15.352 0.666 16.199 1.00 86.06 98 ASN A C 1
ATOM 816 O O . ASN A 1 98 ? -15.959 1.232 17.110 1.00 86.06 98 ASN A O 1
ATOM 820 N N . LEU A 1 99 ? -14.172 0.065 16.401 1.00 85.75 99 LEU A N 1
ATOM 821 C CA . LEU A 1 99 ? -13.487 0.032 17.699 1.00 85.75 99 LEU A CA 1
ATOM 822 C C . LEU A 1 99 ? -13.305 1.446 18.268 1.00 85.75 99 LEU A C 1
ATOM 824 O O . LEU A 1 99 ? -13.639 1.713 19.423 1.00 85.75 99 LEU A O 1
ATOM 828 N N . ASN A 1 100 ? -12.826 2.378 17.442 1.00 82.12 100 ASN A N 1
ATOM 829 C CA . ASN A 1 100 ? -12.649 3.769 17.842 1.00 82.12 100 ASN A CA 1
ATOM 830 C C . ASN A 1 100 ? -13.979 4.433 18.244 1.00 82.12 100 ASN A C 1
ATOM 832 O O . ASN A 1 100 ? -14.018 5.191 19.213 1.00 82.12 100 ASN A O 1
ATOM 836 N N . GLY A 1 101 ? -15.077 4.117 17.550 1.00 85.44 101 GLY A N 1
ATOM 837 C CA . GLY A 1 101 ? -16.423 4.543 17.938 1.00 85.44 101 GLY A CA 1
ATOM 838 C C . GLY A 1 101 ? -16.822 4.041 19.330 1.00 85.44 101 GLY A C 1
ATOM 839 O O . GLY A 1 101 ? -17.291 4.825 20.160 1.00 85.44 101 GLY A O 1
ATOM 840 N N . HIS A 1 102 ? -16.569 2.764 19.636 1.00 90.62 102 HIS A N 1
ATOM 841 C CA . HIS A 1 102 ? -16.826 2.208 20.968 1.00 90.62 102 HIS A CA 1
ATOM 842 C C . HIS A 1 102 ? -15.996 2.893 22.066 1.00 90.62 102 HIS A C 1
ATOM 844 O O . HIS A 1 102 ? -16.542 3.200 23.131 1.00 90.62 102 HIS A O 1
ATOM 850 N N . ILE A 1 103 ? -14.722 3.202 21.796 1.00 87.06 103 ILE A N 1
ATOM 851 C CA . ILE A 1 103 ? -13.839 3.939 22.717 1.00 87.06 103 ILE A CA 1
ATOM 852 C C . ILE A 1 103 ? -14.376 5.352 22.986 1.00 87.06 103 ILE A C 1
ATOM 854 O O . ILE A 1 103 ? -14.422 5.781 24.138 1.00 87.06 103 ILE A O 1
ATOM 858 N N . GLN A 1 104 ? -14.843 6.068 21.958 1.00 87.19 104 GLN A N 1
ATOM 859 C CA . GLN A 1 104 ? -15.434 7.403 22.125 1.00 87.19 104 GLN A CA 1
ATOM 860 C C . GLN A 1 104 ? -16.717 7.370 22.969 1.00 87.19 104 GLN A C 1
ATOM 862 O O . GLN A 1 104 ? -16.906 8.215 23.846 1.00 87.19 104 GLN A O 1
ATOM 867 N N . ILE A 1 105 ? -17.580 6.369 22.759 1.00 92.44 105 ILE A N 1
ATOM 868 C CA . ILE A 1 105 ? -18.778 6.162 23.589 1.00 92.44 105 ILE A CA 1
ATOM 869 C C . ILE A 1 105 ? -18.381 5.906 25.048 1.00 92.44 105 ILE A C 1
ATOM 871 O O . ILE A 1 105 ? -18.994 6.469 25.958 1.00 92.44 105 ILE A O 1
ATOM 875 N N . LEU A 1 106 ? -17.358 5.078 25.282 1.00 91.75 106 LEU A N 1
ATOM 876 C CA . LEU A 1 106 ? -16.848 4.816 26.627 1.00 91.75 106 LEU A CA 1
ATOM 877 C C . LEU A 1 106 ? -16.313 6.098 27.281 1.00 91.75 106 LEU A C 1
ATOM 879 O O . LEU A 1 106 ? -16.680 6.396 28.417 1.00 91.75 106 LEU A O 1
ATOM 883 N N . ALA A 1 107 ? -15.523 6.890 26.553 1.00 90.50 107 ALA A N 1
ATOM 884 C CA . ALA A 1 107 ? -15.004 8.168 27.032 1.00 90.50 107 ALA A CA 1
ATOM 885 C C . ALA A 1 107 ? -16.137 9.128 27.434 1.00 90.50 107 ALA A C 1
ATOM 887 O O . ALA A 1 107 ? -16.098 9.709 28.519 1.00 90.50 107 ALA A O 1
ATOM 888 N N . HIS A 1 108 ? -17.193 9.232 26.620 1.00 93.56 108 HIS A N 1
ATOM 889 C CA . HIS A 1 108 ? -18.364 10.048 26.946 1.00 93.56 108 HIS A CA 1
ATOM 890 C C . HIS A 1 108 ? -19.100 9.542 28.200 1.00 93.56 108 HIS A C 1
ATOM 892 O O . HIS A 1 108 ? -19.492 10.340 29.055 1.00 93.56 108 HIS A O 1
ATOM 898 N N . LYS A 1 109 ? -19.262 8.218 28.362 1.00 92.88 109 LYS A N 1
ATOM 899 C CA . LYS A 1 109 ? -19.849 7.624 29.580 1.00 92.88 109 LYS A CA 1
ATOM 900 C C . LYS A 1 109 ? -19.026 7.968 30.825 1.00 92.88 109 LYS A C 1
ATOM 902 O O . LYS A 1 109 ? -19.612 8.367 31.830 1.00 92.88 109 LYS A O 1
ATOM 907 N N . ILE A 1 110 ? -17.697 7.888 30.747 1.00 92.00 110 ILE A N 1
ATOM 908 C CA . ILE A 1 110 ? -16.795 8.256 31.850 1.00 92.00 110 ILE A CA 1
ATOM 909 C C . ILE A 1 110 ? -16.919 9.749 32.177 1.00 92.00 110 ILE A C 1
ATOM 911 O O . ILE A 1 110 ? -17.123 10.106 33.334 1.00 92.00 110 ILE A O 1
ATOM 915 N N . GLN A 1 111 ? -16.878 10.629 31.174 1.00 92.81 111 GLN A N 1
ATOM 916 C CA . GLN A 1 111 ? -17.030 12.075 31.381 1.00 92.81 111 GLN A CA 1
ATOM 917 C C . GLN A 1 111 ? -18.389 12.441 31.994 1.00 92.81 111 GLN A C 1
ATOM 919 O O . GLN A 1 111 ? -18.479 13.376 32.791 1.00 92.81 111 GLN A O 1
ATOM 924 N N . SER A 1 112 ? -19.449 11.695 31.664 1.00 91.69 112 SER A N 1
ATOM 925 C CA . SER A 1 112 ? -20.785 11.918 32.228 1.00 91.69 112 SER A CA 1
ATOM 926 C C . SER A 1 112 ? -20.873 11.645 33.735 1.00 91.69 112 SER A C 1
ATOM 928 O O . SER A 1 112 ? -21.767 12.183 34.389 1.00 91.69 112 SER A O 1
ATOM 930 N N . LEU A 1 113 ? -19.938 10.873 34.308 1.00 92.06 113 LEU A N 1
ATOM 931 C CA . LEU A 1 113 ? -19.861 10.666 35.758 1.00 92.06 113 LEU A CA 1
ATOM 932 C C . LEU A 1 113 ? -19.525 11.954 36.513 1.00 92.06 113 LEU A C 1
ATOM 934 O O . LEU A 1 113 ? -19.944 12.113 37.651 1.00 92.06 113 LEU A O 1
ATOM 938 N N . HIS A 1 114 ? -18.797 12.880 35.886 1.00 87.94 114 HIS A N 1
ATOM 939 C CA . HIS A 1 114 ? -18.280 14.076 36.553 1.00 87.94 114 HIS A CA 1
ATOM 940 C C . HIS A 1 114 ? -19.314 15.207 36.693 1.00 87.94 114 HIS A C 1
ATOM 942 O O . HIS A 1 114 ? -19.029 16.221 37.319 1.00 87.94 114 HIS A O 1
ATOM 948 N N . LYS A 1 115 ? -20.491 15.083 36.062 1.00 81.19 115 LYS A N 1
ATOM 949 C CA . LYS A 1 115 ? -21.431 16.202 35.860 1.00 81.19 115 LYS A CA 1
ATOM 950 C C . LYS A 1 115 ? -22.712 16.145 36.703 1.00 81.19 115 LYS A C 1
ATOM 952 O O . LYS A 1 115 ? -23.569 16.999 36.510 1.00 81.19 115 LYS A O 1
ATOM 957 N N . ILE A 1 116 ? -22.895 15.155 37.578 1.00 81.06 116 ILE A N 1
ATOM 958 C CA . ILE A 1 116 ? -24.177 14.946 38.275 1.00 81.06 116 ILE A CA 1
ATOM 959 C C . ILE A 1 116 ? -23.932 14.653 39.759 1.00 81.06 116 ILE A C 1
ATOM 961 O O . ILE A 1 116 ? -23.155 13.754 40.073 1.00 81.06 116 ILE A O 1
ATOM 965 N N . ASP A 1 117 ? -24.651 15.353 40.644 1.00 86.38 117 ASP A N 1
ATOM 966 C CA . ASP A 1 117 ? -24.825 14.966 42.051 1.00 86.38 117 ASP A CA 1
ATOM 967 C C . ASP A 1 117 ? -25.630 13.661 42.103 1.00 86.38 117 ASP A C 1
ATOM 969 O O . ASP A 1 117 ? -26.861 13.653 42.055 1.00 86.38 117 ASP A O 1
ATOM 973 N N . MET A 1 118 ? -24.924 12.532 42.099 1.00 87.81 118 MET A N 1
ATOM 974 C CA . MET A 1 118 ? -25.522 11.198 42.138 1.00 87.81 118 MET A CA 1
ATOM 975 C C . MET A 1 118 ? -25.426 10.601 43.537 1.00 87.81 118 MET A C 1
ATOM 977 O O . MET A 1 118 ? -24.444 10.810 44.251 1.00 87.81 118 MET A O 1
ATOM 981 N N . THR A 1 119 ? -26.423 9.796 43.910 1.00 93.12 119 THR A N 1
ATOM 982 C CA . THR A 1 119 ? -26.331 9.006 45.139 1.00 93.12 119 THR A CA 1
ATOM 983 C C . THR A 1 119 ? -25.247 7.931 45.002 1.00 93.12 119 THR A C 1
ATOM 985 O O . THR A 1 119 ? -24.945 7.459 43.905 1.00 93.12 119 THR A O 1
ATOM 988 N N . GLN A 1 120 ? -24.644 7.516 46.120 1.00 91.44 120 GLN A N 1
ATOM 989 C CA . GLN A 1 120 ? -23.547 6.537 46.125 1.00 91.44 120 GLN A CA 1
ATOM 990 C C . GLN A 1 120 ? -23.914 5.215 45.418 1.00 91.44 120 GLN A C 1
ATOM 992 O O . GLN A 1 120 ? -23.066 4.620 44.751 1.00 91.44 120 GLN A O 1
ATOM 997 N N . GLY A 1 121 ? -25.174 4.776 45.527 1.00 92.56 121 GLY A N 1
ATOM 998 C CA . GLY A 1 121 ? -25.669 3.574 44.848 1.00 92.56 121 GLY A CA 1
ATOM 999 C C . GLY A 1 121 ? -25.670 3.708 43.322 1.00 92.56 121 GLY A C 1
ATOM 1000 O O . GLY A 1 121 ? -25.209 2.805 42.622 1.00 92.56 121 GLY A O 1
ATOM 1001 N N . ASP A 1 122 ? -26.089 4.864 42.800 1.00 92.50 122 ASP A N 1
ATOM 1002 C CA . ASP A 1 122 ? -26.105 5.135 41.357 1.00 92.50 122 ASP A CA 1
ATOM 1003 C C . ASP A 1 122 ? -24.689 5.163 40.764 1.00 92.50 122 ASP A C 1
ATOM 1005 O O . ASP A 1 122 ? -24.465 4.706 39.638 1.00 92.50 122 ASP A O 1
ATOM 1009 N N . ILE A 1 123 ? -23.717 5.669 41.533 1.00 91.88 123 ILE A N 1
ATOM 1010 C CA . ILE A 1 123 ? -22.305 5.706 41.130 1.00 91.88 123 ILE A CA 1
ATOM 1011 C C . ILE A 1 123 ? -21.760 4.284 40.968 1.00 91.88 123 ILE A C 1
ATOM 1013 O O . ILE A 1 123 ? -21.131 3.994 39.949 1.00 91.88 123 ILE A O 1
ATOM 1017 N N . GLN A 1 124 ? -22.021 3.386 41.926 1.00 93.44 124 GLN A N 1
ATOM 1018 C CA . GLN A 1 124 ? -21.570 1.991 41.839 1.00 93.44 124 GLN A CA 1
ATOM 1019 C C . GLN A 1 124 ? -22.154 1.278 40.614 1.00 93.44 124 GLN A C 1
ATOM 1021 O O . GLN A 1 124 ? -21.410 0.638 39.868 1.00 93.44 124 GLN A O 1
ATOM 1026 N N . LEU A 1 125 ? -23.454 1.449 40.352 1.00 94.38 125 LEU A N 1
ATOM 1027 C CA . LEU A 1 125 ? -24.121 0.833 39.202 1.00 94.38 125 LEU A CA 1
ATOM 1028 C C . LEU A 1 125 ? -23.555 1.340 37.864 1.00 94.38 125 LEU A C 1
ATOM 1030 O O . LEU A 1 125 ? -23.281 0.557 36.945 1.00 94.38 125 LEU A O 1
ATOM 1034 N N . LYS A 1 126 ? -23.334 2.656 37.742 1.00 92.81 126 LYS A N 1
ATOM 1035 C CA . LYS A 1 126 ? -22.727 3.237 36.534 1.00 92.81 126 LYS A CA 1
ATOM 1036 C C . LYS A 1 126 ? -21.282 2.794 36.347 1.00 92.81 126 LYS A C 1
ATOM 1038 O O . LYS A 1 126 ? -20.887 2.507 35.217 1.00 92.81 126 LYS A O 1
ATOM 1043 N N . LEU A 1 127 ? -20.509 2.707 37.428 1.00 92.50 127 LEU A N 1
ATOM 1044 C CA . LEU A 1 127 ? -19.126 2.245 37.370 1.00 92.50 127 LEU A CA 1
ATOM 1045 C C . LEU A 1 127 ? -19.053 0.783 36.918 1.00 92.50 127 LEU A C 1
ATOM 1047 O O . LEU A 1 127 ? -18.280 0.468 36.016 1.00 92.50 127 LEU A O 1
ATOM 1051 N N . GLN A 1 128 ? -19.914 -0.087 37.454 1.00 94.75 128 GLN A N 1
ATOM 1052 C CA . GLN A 1 128 ? -20.022 -1.480 37.013 1.00 94.75 128 GLN A CA 1
ATOM 1053 C C . GLN A 1 128 ? -20.363 -1.578 35.517 1.00 94.75 128 GLN A C 1
ATOM 1055 O O . GLN A 1 128 ? -19.754 -2.363 34.791 1.00 94.75 128 GLN A O 1
ATOM 1060 N N . THR A 1 129 ? -21.280 -0.733 35.035 1.00 95.69 129 THR A N 1
ATOM 1061 C CA . THR A 1 129 ? -21.643 -0.664 33.608 1.00 95.69 129 THR A CA 1
ATOM 1062 C C . THR A 1 129 ? -20.463 -0.225 32.736 1.00 95.69 129 THR A C 1
ATOM 1064 O O . THR A 1 129 ? -20.256 -0.764 31.649 1.00 95.69 129 THR A O 1
ATOM 1067 N N . ILE A 1 130 ? -19.677 0.753 33.196 1.00 95.19 130 ILE A N 1
ATOM 1068 C CA . ILE A 1 130 ? -18.475 1.232 32.500 1.00 95.19 130 ILE A CA 1
ATOM 1069 C C . ILE A 1 130 ? -17.404 0.141 32.439 1.00 95.19 130 ILE A C 1
ATOM 1071 O O . ILE A 1 130 ? -16.850 -0.085 31.366 1.00 95.19 130 ILE A O 1
ATOM 1075 N N . ILE A 1 131 ? -17.152 -0.555 33.552 1.00 93.50 131 ILE A N 1
ATOM 1076 C CA . ILE A 1 131 ? -16.177 -1.653 33.622 1.00 93.50 131 ILE A CA 1
ATOM 1077 C C . ILE A 1 131 ? -16.587 -2.783 32.676 1.00 93.50 131 ILE A C 1
ATOM 1079 O O . ILE A 1 131 ? -15.786 -3.198 31.846 1.00 93.50 131 ILE A O 1
ATOM 1083 N N . SER A 1 132 ? -17.849 -3.220 32.731 1.00 95.69 132 SER A N 1
ATOM 1084 C CA . SER A 1 132 ? -18.365 -4.266 31.839 1.00 95.69 132 SER A CA 1
ATOM 1085 C C . SER A 1 132 ? -18.241 -3.878 30.360 1.00 95.69 132 SER A C 1
ATOM 1087 O O . SER A 1 132 ? -17.813 -4.688 29.541 1.00 95.69 132 SER A O 1
ATOM 1089 N N . TYR A 1 133 ? -18.540 -2.622 30.011 1.00 96.25 133 TYR A N 1
ATOM 1090 C CA . TYR A 1 133 ? -18.395 -2.137 28.638 1.00 96.25 133 TYR A CA 1
ATOM 1091 C C . TYR A 1 133 ? -16.927 -2.015 28.198 1.00 96.25 133 TYR A C 1
ATOM 1093 O O . TYR A 1 133 ? -16.615 -2.249 27.034 1.00 96.25 133 TYR A O 1
ATOM 1101 N N . HIS A 1 134 ? -16.014 -1.668 29.107 1.00 93.88 134 HIS A N 1
ATOM 1102 C CA . HIS A 1 134 ? -14.581 -1.656 28.822 1.00 93.88 134 HIS A CA 1
ATOM 1103 C C . HIS A 1 134 ? -14.039 -3.067 28.559 1.00 93.88 134 HIS A C 1
ATOM 1105 O O . HIS A 1 134 ? -13.306 -3.244 27.590 1.00 93.88 134 HIS A O 1
ATOM 1111 N N . SER A 1 135 ? -14.453 -4.066 29.349 1.00 93.50 135 SER A N 1
ATOM 1112 C CA . SER A 1 135 ? -14.107 -5.474 29.109 1.00 93.50 135 SER A CA 1
ATOM 1113 C C . SER A 1 135 ? -14.556 -5.946 27.724 1.00 93.50 135 SER A C 1
ATOM 1115 O O . SER A 1 135 ? -13.757 -6.540 27.011 1.00 93.50 135 SER A O 1
ATOM 1117 N N . PHE A 1 136 ? -15.774 -5.590 27.300 1.00 96.06 136 PHE A N 1
ATOM 1118 C CA . PHE A 1 136 ? -16.256 -5.872 25.941 1.00 96.06 136 PHE A CA 1
ATOM 1119 C C . PHE A 1 136 ? -15.358 -5.259 24.849 1.00 96.06 136 PHE A C 1
ATOM 1121 O O . PHE A 1 136 ? -15.082 -5.899 23.840 1.00 96.06 136 PHE A O 1
ATOM 1128 N N . ILE A 1 137 ? -14.881 -4.021 25.037 1.00 92.00 137 ILE A N 1
ATOM 1129 C CA . ILE A 1 137 ? -13.976 -3.367 24.073 1.00 92.00 137 ILE A CA 1
ATOM 1130 C C . ILE A 1 137 ? -12.626 -4.086 24.001 1.00 92.00 137 ILE A C 1
ATOM 1132 O O . ILE A 1 137 ? -12.070 -4.191 22.910 1.00 92.00 137 ILE A O 1
ATOM 1136 N N . ILE A 1 138 ? -12.098 -4.548 25.139 1.00 90.81 138 ILE A N 1
ATOM 1137 C CA . ILE A 1 138 ? -10.839 -5.302 25.187 1.00 90.81 138 ILE A CA 1
ATOM 1138 C C . ILE A 1 138 ? -10.991 -6.622 24.432 1.00 90.81 138 ILE A C 1
ATOM 1140 O O . ILE A 1 138 ? -10.194 -6.881 23.540 1.00 90.81 138 ILE A O 1
ATOM 1144 N N . GLU A 1 139 ? -12.034 -7.398 24.726 1.00 94.56 139 GLU A N 1
ATOM 1145 C CA . GLU A 1 139 ? -12.309 -8.675 24.052 1.00 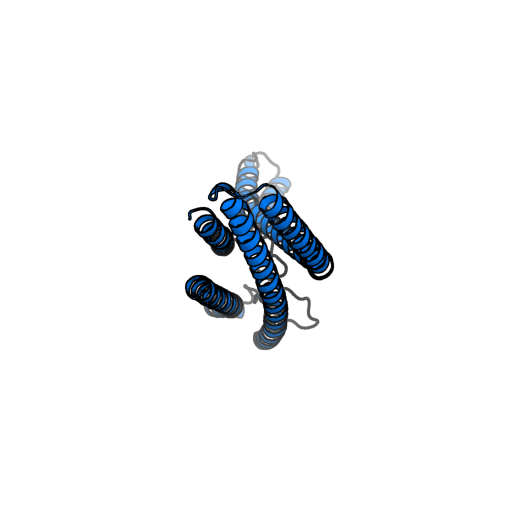94.56 139 GLU A CA 1
ATOM 1146 C C . GLU A 1 139 ? -12.454 -8.482 22.533 1.00 94.56 139 GLU A C 1
ATOM 1148 O O . GLU A 1 139 ? -11.787 -9.142 21.742 1.00 94.56 139 GLU A O 1
ATOM 1153 N N . TYR A 1 140 ? -13.219 -7.471 22.111 1.00 92.56 140 TYR A N 1
ATOM 1154 C CA . TYR A 1 140 ? -13.354 -7.126 20.696 1.00 92.56 140 TYR A CA 1
ATOM 1155 C C . TYR A 1 140 ? -12.023 -6.693 20.049 1.00 92.56 140 TYR A C 1
ATOM 1157 O O . TYR A 1 140 ? -11.771 -6.984 18.880 1.00 92.56 140 TYR A O 1
ATOM 1165 N N . PHE A 1 141 ? -11.156 -5.984 20.778 1.00 89.69 141 PHE A N 1
ATOM 1166 C CA . PHE A 1 141 ? -9.825 -5.623 20.285 1.00 89.69 141 PHE A CA 1
ATOM 1167 C C . PHE A 1 141 ? -8.908 -6.845 20.149 1.00 89.69 141 PHE A C 1
ATOM 1169 O O . PHE A 1 141 ? -8.192 -6.939 19.152 1.00 89.69 141 PHE A O 1
ATOM 1176 N N . GLU A 1 142 ? -8.948 -7.777 21.102 1.00 88.38 142 GLU A N 1
ATOM 1177 C CA . GLU A 1 142 ? -8.200 -9.038 21.039 1.00 88.38 142 GLU A CA 1
ATOM 1178 C C . GLU A 1 142 ? -8.624 -9.868 19.822 1.00 88.38 142 GLU A C 1
ATOM 1180 O O . GLU A 1 142 ? -7.761 -10.302 19.055 1.00 88.38 142 GLU A O 1
ATOM 1185 N N . ASP A 1 143 ? -9.929 -9.974 19.553 1.00 93.50 143 ASP A N 1
ATOM 1186 C CA . ASP A 1 143 ? -10.454 -10.635 18.352 1.00 93.50 143 ASP A CA 1
ATOM 1187 C C . ASP A 1 143 ? -9.935 -9.983 17.060 1.00 93.50 143 ASP A C 1
ATOM 1189 O O . ASP A 1 143 ? -9.496 -10.668 16.128 1.00 93.50 143 ASP A O 1
ATOM 1193 N N . LEU A 1 144 ? -9.924 -8.645 16.996 1.00 85.25 144 LEU A N 1
ATOM 1194 C CA . LEU A 1 144 ? -9.370 -7.911 15.854 1.00 85.25 144 LEU A CA 1
ATOM 1195 C C . LEU A 1 144 ? -7.864 -8.123 15.699 1.00 85.25 144 LEU A C 1
ATOM 1197 O O . LEU A 1 144 ? -7.379 -8.272 14.575 1.00 85.25 144 LEU A O 1
ATOM 1201 N N . GLN A 1 145 ? -7.117 -8.142 16.801 1.00 84.31 145 GLN A N 1
ATOM 1202 C CA . GLN A 1 145 ? -5.681 -8.397 16.786 1.00 84.31 145 GLN A CA 1
ATOM 1203 C C . GLN A 1 145 ? -5.380 -9.829 16.328 1.00 84.31 145 GLN A C 1
ATOM 1205 O O . GLN A 1 145 ? -4.464 -10.028 15.529 1.00 84.31 145 GLN A O 1
ATOM 1210 N N . CYS A 1 146 ? -6.163 -10.816 16.761 1.00 88.50 146 CYS A N 1
ATOM 1211 C CA . CYS A 1 146 ? -6.044 -12.193 16.292 1.00 88.50 146 CYS A CA 1
ATOM 1212 C C . CYS A 1 146 ? -6.372 -12.325 14.798 1.00 88.50 146 CYS A C 1
ATOM 1214 O O . CYS A 1 146 ? -5.660 -13.027 14.081 1.00 88.50 146 CYS A O 1
ATOM 1216 N N . ALA A 1 147 ? -7.403 -11.630 14.307 1.00 90.88 147 ALA A N 1
ATOM 1217 C CA . ALA A 1 147 ? -7.819 -11.708 12.906 1.00 90.88 147 ALA A CA 1
ATOM 1218 C C . ALA A 1 147 ? -6.898 -10.935 11.942 1.00 90.88 147 ALA A C 1
ATOM 1220 O O . ALA A 1 147 ? -6.603 -11.414 10.847 1.00 90.88 147 ALA A O 1
ATOM 1221 N N . PHE A 1 148 ? -6.444 -9.737 12.326 1.00 87.06 148 PHE A N 1
ATOM 1222 C CA . PHE A 1 148 ? -5.755 -8.801 11.424 1.00 87.06 148 PHE A CA 1
ATOM 1223 C C . PHE A 1 148 ? -4.333 -8.434 11.853 1.00 87.06 148 PHE A C 1
ATOM 1225 O O . PHE A 1 148 ? -3.619 -7.810 11.067 1.00 87.06 148 PHE A O 1
ATOM 1232 N N . GLY A 1 149 ? -3.894 -8.802 13.058 1.00 81.62 149 GLY A N 1
ATOM 1233 C CA . GLY A 1 149 ? -2.616 -8.357 13.620 1.00 81.62 149 GLY A CA 1
ATOM 1234 C C . GLY A 1 149 ? -1.416 -8.715 12.746 1.00 81.62 149 GLY A C 1
ATOM 1235 O O . GLY A 1 149 ? -0.571 -7.858 12.490 1.00 81.62 149 GLY A O 1
ATOM 1236 N N . LEU A 1 150 ? -1.382 -9.942 12.211 1.00 84.69 150 LEU A N 1
ATOM 1237 C CA . LEU A 1 150 ? -0.310 -10.378 11.312 1.00 84.69 150 LEU A CA 1
ATOM 1238 C C . LEU A 1 150 ? -0.296 -9.572 10.003 1.00 84.69 150 LEU A C 1
ATOM 1240 O O . LEU A 1 150 ? 0.758 -9.102 9.592 1.00 84.69 150 LEU A O 1
ATOM 1244 N N . ASN A 1 151 ? -1.465 -9.340 9.398 1.00 80.81 151 ASN A N 1
ATOM 1245 C CA . ASN A 1 151 ? -1.596 -8.559 8.164 1.00 80.81 151 ASN A CA 1
ATOM 1246 C C . ASN A 1 151 ? -1.198 -7.083 8.367 1.00 80.81 151 ASN A C 1
ATOM 1248 O O . ASN A 1 151 ? -0.535 -6.481 7.526 1.00 80.81 151 ASN A O 1
ATOM 1252 N N . VAL A 1 152 ? -1.567 -6.477 9.501 1.00 79.69 152 VAL A N 1
ATOM 1253 C CA . VAL A 1 152 ? -1.139 -5.107 9.843 1.00 79.69 152 VAL A CA 1
ATOM 1254 C C . VAL A 1 152 ? 0.378 -5.035 10.002 1.00 79.69 152 VAL A C 1
ATOM 1256 O O . VAL A 1 152 ? 1.005 -4.112 9.481 1.00 79.69 152 VAL A O 1
ATOM 1259 N N . MET A 1 153 ? 0.966 -6.010 10.698 1.00 80.12 153 MET A N 1
ATOM 1260 C CA . MET A 1 153 ? 2.412 -6.089 10.894 1.00 80.12 153 MET A CA 1
ATOM 1261 C C . MET A 1 153 ? 3.151 -6.258 9.560 1.00 80.12 153 MET A C 1
ATOM 1263 O O . MET A 1 153 ? 4.124 -5.547 9.316 1.00 80.12 153 MET A O 1
ATOM 1267 N N . GLU A 1 154 ? 2.674 -7.149 8.688 1.00 79.19 154 GLU A N 1
ATOM 1268 C CA . GLU A 1 154 ? 3.244 -7.385 7.358 1.00 79.19 154 GLU A CA 1
ATOM 1269 C C . GLU A 1 154 ? 3.172 -6.129 6.483 1.00 79.19 154 GLU A C 1
ATOM 1271 O O . GLU A 1 154 ? 4.196 -5.702 5.948 1.00 79.19 154 GLU A O 1
ATOM 1276 N N . ASN A 1 155 ? 2.014 -5.464 6.426 1.00 77.50 155 ASN A N 1
ATOM 1277 C CA . ASN A 1 155 ? 1.865 -4.197 5.704 1.00 77.50 155 ASN A CA 1
ATOM 1278 C C . ASN A 1 155 ? 2.838 -3.128 6.221 1.00 77.50 155 ASN A C 1
ATOM 1280 O O . ASN A 1 155 ? 3.491 -2.441 5.434 1.00 77.50 155 ASN A O 1
ATOM 1284 N N . TYR A 1 156 ? 2.972 -2.984 7.543 1.00 75.94 156 TYR A N 1
ATOM 1285 C CA . TYR A 1 156 ? 3.888 -2.006 8.133 1.00 75.94 156 TYR A CA 1
ATOM 1286 C C . TYR A 1 156 ? 5.354 -2.315 7.807 1.00 75.94 156 TYR A C 1
ATOM 1288 O O . TYR A 1 156 ? 6.130 -1.416 7.462 1.00 75.94 156 TYR A O 1
ATOM 1296 N N . PHE A 1 157 ? 5.729 -3.592 7.879 1.00 76.81 157 PHE A N 1
ATOM 1297 C CA . PHE A 1 157 ? 7.062 -4.054 7.518 1.00 76.81 157 PHE A CA 1
ATOM 1298 C C . PHE A 1 157 ? 7.361 -3.795 6.038 1.00 76.81 157 PHE A C 1
ATOM 1300 O O . PHE A 1 157 ? 8.387 -3.190 5.719 1.00 76.81 157 PHE A O 1
ATOM 1307 N N . GLN A 1 158 ? 6.440 -4.162 5.143 1.00 78.75 158 GLN A N 1
ATOM 1308 C CA . GLN A 1 158 ? 6.559 -3.927 3.706 1.00 78.75 158 GLN A CA 1
ATOM 1309 C C . GLN A 1 158 ? 6.705 -2.433 3.395 1.00 78.75 158 GLN A C 1
ATOM 1311 O O . GLN A 1 158 ? 7.618 -2.048 2.664 1.00 78.75 158 GLN A O 1
ATOM 1316 N N . HIS A 1 159 ? 5.866 -1.574 3.980 1.00 78.88 159 HIS A N 1
ATOM 1317 C CA . HIS A 1 159 ? 5.971 -0.124 3.796 1.00 78.88 159 HIS A CA 1
ATOM 1318 C C . HIS A 1 159 ? 7.311 0.425 4.284 1.00 78.88 159 HIS A C 1
ATOM 1320 O O . HIS A 1 159 ? 7.944 1.212 3.577 1.00 78.88 159 HIS A O 1
ATOM 1326 N N . THR A 1 160 ? 7.767 -0.009 5.460 1.00 75.88 160 THR A N 1
ATOM 1327 C CA . THR A 1 160 ? 9.065 0.404 6.007 1.00 75.88 160 THR A CA 1
ATOM 1328 C C . THR A 1 160 ? 10.195 0.003 5.065 1.00 75.88 160 THR A C 1
ATOM 1330 O O . THR A 1 160 ? 11.030 0.834 4.714 1.00 75.88 160 THR A O 1
ATOM 1333 N N . PHE A 1 161 ? 10.193 -1.243 4.591 1.00 77.44 161 PHE A N 1
ATOM 1334 C CA . PHE A 1 161 ? 11.194 -1.746 3.659 1.00 77.44 161 PHE A CA 1
ATOM 1335 C C . PHE A 1 161 ? 11.207 -0.964 2.337 1.00 77.44 161 PHE A C 1
ATOM 1337 O O . PHE A 1 161 ? 12.268 -0.528 1.889 1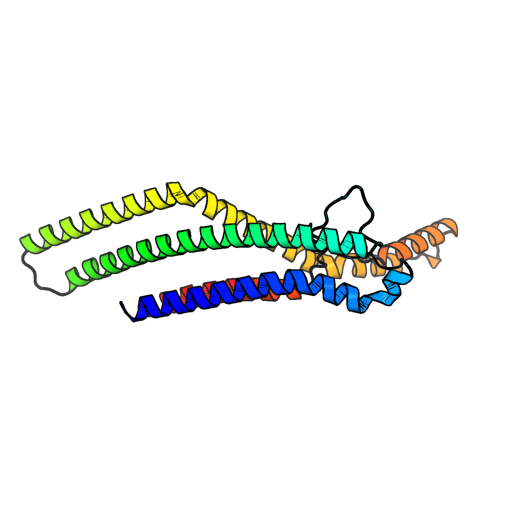.00 77.44 161 PHE A O 1
ATOM 1344 N N . VAL A 1 162 ? 10.035 -0.712 1.744 1.00 79.06 162 VAL A N 1
ATOM 1345 C CA . VAL A 1 162 ? 9.904 0.076 0.506 1.00 79.06 162 VAL A CA 1
ATOM 1346 C C . VAL A 1 162 ? 10.459 1.490 0.688 1.00 79.06 162 VAL A C 1
ATOM 1348 O O . VAL A 1 162 ? 11.209 1.967 -0.164 1.00 79.06 162 VAL A O 1
ATOM 1351 N N . ILE A 1 163 ? 10.155 2.151 1.809 1.00 78.75 163 ILE A N 1
ATOM 1352 C CA . ILE A 1 163 ? 10.687 3.487 2.115 1.00 78.75 163 ILE A CA 1
ATOM 1353 C C . ILE A 1 163 ? 12.214 3.452 2.237 1.00 78.75 163 ILE A C 1
ATOM 1355 O O . ILE A 1 163 ? 12.876 4.339 1.701 1.00 78.75 163 ILE A O 1
ATOM 1359 N N . MET A 1 164 ? 12.782 2.430 2.884 1.00 74.44 164 MET A N 1
ATOM 1360 C CA . MET A 1 164 ? 14.238 2.283 3.008 1.00 74.44 164 MET A CA 1
ATOM 1361 C C . MET A 1 164 ? 14.915 2.120 1.644 1.00 74.44 164 MET A C 1
ATOM 1363 O O . MET A 1 164 ? 15.926 2.772 1.391 1.00 74.44 164 MET A O 1
ATOM 1367 N N . VAL A 1 165 ? 14.344 1.313 0.743 1.00 75.69 165 VAL A N 1
ATOM 1368 C CA . VAL A 1 165 ? 14.865 1.137 -0.625 1.00 75.69 165 VAL A CA 1
ATOM 1369 C C . VAL A 1 165 ? 14.807 2.449 -1.409 1.00 75.69 165 VAL A C 1
ATOM 1371 O O . VAL A 1 165 ? 15.805 2.848 -2.009 1.00 75.69 165 VAL A O 1
ATOM 1374 N N . ILE A 1 166 ? 13.679 3.161 -1.348 1.00 77.88 166 ILE A N 1
ATOM 1375 C CA . ILE A 1 166 ? 13.523 4.459 -2.020 1.00 77.88 166 ILE A CA 1
ATOM 1376 C C . ILE A 1 166 ? 14.514 5.484 -1.459 1.00 77.88 166 ILE A C 1
ATOM 1378 O O . ILE A 1 166 ? 15.135 6.219 -2.223 1.00 77.88 166 ILE A O 1
ATOM 1382 N N . PHE A 1 167 ? 14.696 5.531 -0.138 1.00 75.69 167 PHE A N 1
ATOM 1383 C CA . PHE A 1 167 ? 15.647 6.441 0.498 1.00 75.69 167 PHE A CA 1
ATOM 1384 C C . PHE A 1 167 ? 17.090 6.123 0.100 1.0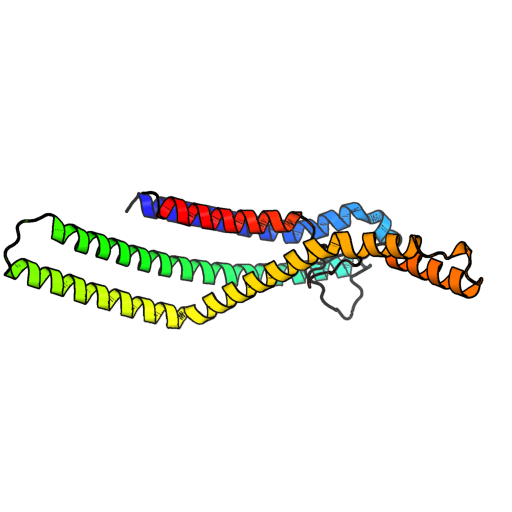0 75.69 167 PHE A C 1
ATOM 1386 O O . PHE A 1 167 ? 17.829 7.024 -0.290 1.00 75.69 167 PHE A O 1
ATOM 1393 N N . PHE A 1 168 ? 17.472 4.844 0.117 1.00 74.31 168 PHE A N 1
ATOM 1394 C CA . PHE A 1 168 ? 18.775 4.384 -0.363 1.00 74.31 168 PHE A CA 1
ATOM 1395 C C . PHE A 1 168 ? 19.026 4.842 -1.805 1.00 74.31 168 PHE A C 1
ATOM 1397 O O . PHE A 1 168 ? 20.078 5.404 -2.103 1.00 74.31 168 PHE A O 1
ATOM 1404 N N . GLN A 1 169 ? 18.038 4.686 -2.689 1.00 67.56 169 GLN A N 1
ATOM 1405 C CA . GLN A 1 169 ? 18.139 5.119 -4.083 1.00 67.56 169 GLN A CA 1
ATOM 1406 C C . GLN A 1 169 ? 18.194 6.637 -4.248 1.00 67.56 169 GLN A C 1
ATOM 1408 O O . GLN A 1 169 ? 18.864 7.122 -5.151 1.00 67.56 169 GLN A O 1
ATOM 1413 N N . LEU A 1 170 ? 17.519 7.403 -3.396 1.00 68.19 170 LEU A N 1
ATOM 1414 C CA . LEU A 1 170 ? 17.571 8.863 -3.454 1.00 68.19 170 LEU A CA 1
ATOM 1415 C C . LEU A 1 170 ? 18.899 9.421 -2.959 1.00 68.19 170 LEU A C 1
ATOM 1417 O O . LEU A 1 170 ? 19.374 10.412 -3.505 1.00 68.19 170 LEU A O 1
ATOM 1421 N N . VAL A 1 171 ? 19.488 8.800 -1.939 1.00 74.62 171 VAL A N 1
ATOM 1422 C CA . VAL A 1 171 ? 20.773 9.238 -1.390 1.00 74.62 171 VAL A CA 1
ATOM 1423 C C . VAL A 1 171 ? 21.913 8.831 -2.313 1.00 74.62 171 VAL A C 1
ATOM 1425 O O . VAL A 1 171 ? 22.750 9.668 -2.626 1.00 74.62 171 VAL A O 1
ATOM 1428 N N . ILE A 1 172 ? 21.932 7.576 -2.772 1.00 66.94 172 ILE A N 1
ATOM 1429 C CA . ILE A 1 172 ? 23.061 6.999 -3.521 1.00 66.94 172 ILE A CA 1
ATOM 1430 C C . ILE A 1 172 ? 22.887 7.133 -5.034 1.00 66.94 172 ILE A C 1
ATOM 1432 O O . ILE A 1 172 ? 23.876 7.217 -5.755 1.00 66.94 172 ILE A O 1
ATOM 1436 N N . GLY A 1 173 ? 21.652 7.165 -5.536 1.00 62.81 173 GLY A N 1
ATOM 1437 C CA . GLY A 1 173 ? 21.372 7.231 -6.973 1.00 62.81 173 GLY A CA 1
ATOM 1438 C C . GLY A 1 173 ? 21.988 8.441 -7.685 1.00 62.81 173 GLY A C 1
ATOM 1439 O O . GLY A 1 173 ? 22.519 8.249 -8.775 1.00 62.81 173 GLY A O 1
ATOM 1440 N N . PRO A 1 174 ? 21.960 9.659 -7.106 1.00 60.22 174 PRO A N 1
ATOM 1441 C CA . PRO A 1 174 ? 22.617 10.826 -7.698 1.00 60.22 174 PRO A CA 1
ATOM 1442 C C . PRO A 1 174 ? 24.127 10.876 -7.414 1.00 60.22 174 PRO A C 1
ATOM 1444 O O . PRO A 1 174 ? 24.917 11.132 -8.312 1.00 60.22 174 PRO A O 1
ATOM 1447 N N . THR A 1 175 ? 24.540 10.607 -6.172 1.00 56.59 175 THR A N 1
ATOM 1448 C CA . THR A 1 175 ? 25.922 10.842 -5.701 1.00 56.59 175 THR A CA 1
ATOM 1449 C C . THR A 1 175 ? 26.893 9.727 -6.086 1.00 56.59 175 THR A C 1
ATOM 1451 O O . THR A 1 175 ? 28.054 9.984 -6.382 1.00 56.59 175 THR A O 1
ATOM 1454 N N . GLY A 1 176 ? 26.433 8.475 -6.157 1.00 54.75 176 GLY A N 1
ATOM 1455 C CA . GLY A 1 176 ? 27.316 7.321 -6.332 1.00 54.75 176 GLY A CA 1
ATOM 1456 C C . GLY A 1 176 ? 28.010 7.224 -7.696 1.00 54.75 176 GLY A C 1
ATOM 1457 O O . GLY A 1 176 ? 29.072 6.608 -7.779 1.00 54.75 176 GLY A O 1
ATOM 1458 N N . SER A 1 177 ? 27.441 7.799 -8.766 1.00 56.34 177 SER A N 1
ATOM 1459 C CA . SER A 1 177 ? 28.080 7.791 -10.096 1.00 56.34 177 SER A CA 1
ATOM 1460 C C . SER A 1 177 ? 28.790 9.091 -10.457 1.00 56.34 177 SER A C 1
ATOM 1462 O O . SER A 1 177 ? 29.789 9.033 -11.170 1.00 56.34 177 SER A O 1
ATOM 1464 N N . GLU A 1 178 ? 28.291 10.238 -9.992 1.00 61.78 178 GLU A N 1
ATOM 1465 C CA . GLU A 1 178 ? 28.894 11.543 -10.293 1.00 61.78 178 GLU A CA 1
ATOM 1466 C C . GLU A 1 178 ? 30.192 11.733 -9.491 1.00 61.78 178 GLU A C 1
ATOM 1468 O O . GLU A 1 178 ? 31.245 11.934 -10.096 1.00 61.78 178 GLU A O 1
ATOM 1473 N N . ASP A 1 179 ? 30.178 11.465 -8.178 1.00 68.56 179 ASP A N 1
ATOM 1474 C CA . ASP A 1 179 ? 31.372 11.610 -7.329 1.00 68.56 179 ASP A CA 1
ATOM 1475 C C . ASP A 1 179 ? 32.489 10.630 -7.724 1.00 68.56 179 ASP A C 1
ATOM 1477 O O . ASP A 1 179 ? 33.673 10.950 -7.661 1.00 68.56 179 ASP A O 1
ATOM 1481 N N . LEU A 1 180 ? 32.141 9.416 -8.165 1.00 71.06 180 LEU A N 1
ATOM 1482 C CA . LEU A 1 180 ? 33.137 8.422 -8.570 1.00 71.06 180 LEU A CA 1
ATOM 1483 C C . LEU A 1 180 ? 33.819 8.799 -9.891 1.00 71.06 180 LEU A C 1
ATOM 1485 O O . LEU A 1 180 ? 35.003 8.515 -10.070 1.00 71.06 180 LEU A O 1
ATOM 1489 N N . ALA A 1 181 ? 33.090 9.417 -10.823 1.00 77.31 181 ALA A N 1
ATOM 1490 C CA . ALA A 1 181 ? 33.683 9.920 -12.056 1.00 77.31 181 ALA A CA 1
ATOM 1491 C C . ALA A 1 181 ? 34.654 11.072 -11.764 1.00 77.31 181 ALA A C 1
ATOM 1493 O O . ALA A 1 181 ? 35.763 11.053 -12.299 1.00 77.31 181 ALA A O 1
ATOM 1494 N N . ASP A 1 182 ? 34.278 11.985 -10.868 1.00 82.31 182 ASP A N 1
ATOM 1495 C CA . ASP A 1 182 ? 35.110 13.119 -10.458 1.00 82.31 182 ASP A CA 1
ATOM 1496 C C . ASP A 1 182 ? 36.366 12.653 -9.696 1.00 82.31 182 ASP A C 1
ATOM 1498 O O . ASP A 1 182 ? 37.481 13.024 -10.060 1.00 82.31 182 ASP A O 1
ATOM 1502 N N . ILE A 1 183 ? 36.234 11.710 -8.752 1.00 83.75 183 ILE A N 1
ATOM 1503 C CA . ILE A 1 183 ? 37.376 11.109 -8.030 1.00 83.75 183 ILE A CA 1
ATOM 1504 C C . ILE A 1 183 ? 38.357 10.411 -8.984 1.00 83.75 183 ILE A C 1
ATOM 1506 O O . ILE A 1 183 ? 39.573 10.478 -8.796 1.00 83.75 183 ILE A O 1
ATOM 1510 N N . ILE A 1 184 ? 37.855 9.703 -10.002 1.00 84.56 184 ILE A N 1
ATOM 1511 C CA . ILE A 1 184 ? 38.715 9.039 -10.994 1.00 84.56 184 ILE A CA 1
ATOM 1512 C C . ILE A 1 184 ? 39.388 10.073 -11.905 1.00 84.56 184 ILE A C 1
ATOM 1514 O O . ILE A 1 184 ? 40.524 9.852 -12.334 1.00 84.56 184 ILE A O 1
ATOM 1518 N N . TYR A 1 185 ? 38.709 11.184 -12.201 1.00 86.44 185 TYR A N 1
ATOM 1519 C CA . TYR A 1 185 ? 39.254 12.277 -13.004 1.00 86.44 185 TYR A CA 1
ATOM 1520 C C . TYR A 1 185 ? 40.400 13.005 -12.286 1.00 86.44 185 TYR A C 1
ATOM 1522 O O . TYR A 1 185 ? 41.387 13.356 -12.933 1.00 86.44 185 TYR A O 1
ATOM 1530 N N . ASP A 1 186 ? 40.313 13.129 -10.959 1.00 92.31 186 ASP A N 1
ATOM 1531 C CA . ASP A 1 186 ? 41.323 13.763 -10.098 1.00 92.31 186 ASP A CA 1
ATOM 1532 C C . ASP A 1 186 ? 42.587 12.909 -9.862 1.00 92.31 186 ASP A C 1
ATOM 1534 O O . ASP A 1 186 ? 43.564 13.374 -9.265 1.00 92.31 186 ASP A O 1
ATOM 1538 N N . LEU A 1 187 ? 42.626 11.656 -10.331 1.00 89.44 187 LEU A N 1
ATOM 1539 C CA . LEU A 1 187 ? 43.850 10.849 -10.286 1.00 89.44 187 LEU A CA 1
ATOM 1540 C C . LEU A 1 187 ? 44.942 11.488 -11.170 1.00 89.44 187 LEU A C 1
ATOM 1542 O O . LEU A 1 187 ? 44.639 11.915 -12.280 1.00 89.44 187 LEU A O 1
ATOM 1546 N N . PRO A 1 188 ? 46.236 11.471 -10.782 1.00 93.69 188 PRO A N 1
ATOM 1547 C CA . PRO A 1 188 ? 47.338 11.994 -11.601 1.00 93.69 188 PRO A CA 1
ATOM 1548 C C . PRO A 1 188 ? 47.682 11.029 -12.753 1.00 93.69 188 PRO A C 1
ATOM 1550 O O . PRO A 1 188 ? 48.787 10.493 -12.869 1.00 93.69 188 PRO A O 1
ATOM 1553 N N . TRP A 1 189 ? 46.701 10.727 -13.604 1.00 92.12 189 TRP A N 1
ATOM 1554 C CA . TRP A 1 189 ? 46.820 9.772 -14.706 1.00 92.12 189 TRP A CA 1
ATOM 1555 C C . TRP A 1 189 ? 47.820 10.246 -15.771 1.00 92.12 189 TRP A C 1
ATOM 1557 O O . TRP A 1 189 ? 48.392 9.427 -16.495 1.00 92.12 189 TRP A O 1
ATOM 1567 N N . GLU A 1 190 ? 48.088 11.550 -15.824 1.00 91.50 190 GLU A N 1
ATOM 1568 C CA . GLU A 1 190 ? 49.066 12.196 -16.702 1.00 91.50 190 GLU A CA 1
ATOM 1569 C C . GLU A 1 190 ? 50.502 11.708 -16.476 1.00 91.50 190 GLU A C 1
ATOM 1571 O O . GLU A 1 190 ? 51.279 11.676 -17.432 1.00 91.50 190 GLU A O 1
ATOM 1576 N N . ASP A 1 191 ? 50.825 11.222 -15.275 1.00 95.06 191 ASP A N 1
ATOM 1577 C CA . ASP A 1 191 ? 52.146 10.676 -14.930 1.00 95.06 191 ASP A CA 1
ATOM 1578 C C . ASP A 1 191 ? 52.210 9.144 -15.050 1.00 95.06 191 ASP A C 1
ATOM 1580 O O . ASP A 1 191 ? 53.275 8.527 -14.971 1.00 95.06 191 ASP A O 1
ATOM 1584 N N . MET A 1 192 ? 51.075 8.484 -15.294 1.00 94.94 192 MET A N 1
ATOM 1585 C CA . MET A 1 192 ? 51.009 7.023 -15.349 1.00 94.94 192 MET A CA 1
ATOM 1586 C C . MET A 1 192 ? 51.537 6.461 -16.678 1.00 94.94 192 MET A C 1
ATOM 1588 O O . MET A 1 192 ? 51.553 7.132 -17.712 1.00 94.94 192 MET A O 1
ATOM 1592 N N . CYS A 1 193 ? 51.925 5.182 -16.698 1.00 95.38 193 CYS A N 1
ATOM 1593 C CA . CYS A 1 193 ? 52.301 4.495 -17.936 1.00 95.38 193 CYS A CA 1
ATOM 1594 C C . CYS A 1 193 ? 51.089 4.305 -18.874 1.00 95.38 193 CYS A C 1
ATOM 1596 O O . CYS A 1 193 ? 49.936 4.287 -18.435 1.00 95.38 193 CYS A O 1
ATOM 1598 N N . LYS A 1 194 ? 51.335 4.094 -20.178 1.00 92.62 194 LYS A N 1
ATOM 1599 C CA . LYS A 1 194 ? 50.273 3.947 -21.201 1.00 92.62 194 LYS A CA 1
ATOM 1600 C C . LYS A 1 194 ? 49.202 2.905 -20.836 1.00 92.62 194 LYS A C 1
ATOM 1602 O O . LYS A 1 194 ? 48.025 3.126 -21.099 1.00 92.62 194 LYS A O 1
ATOM 1607 N N . ARG A 1 195 ? 49.597 1.793 -20.204 1.00 86.44 195 ARG A N 1
ATOM 1608 C CA . ARG A 1 195 ? 48.680 0.720 -19.781 1.00 86.44 195 ARG A CA 1
ATOM 1609 C C . ARG A 1 195 ? 47.724 1.168 -18.671 1.00 86.44 195 ARG A C 1
ATOM 1611 O O . ARG A 1 195 ? 46.545 0.836 -18.717 1.00 86.44 195 ARG A O 1
ATOM 1618 N N . ASN A 1 196 ? 48.217 1.939 -17.706 1.00 86.31 196 ASN A N 1
ATOM 1619 C CA . ASN A 1 196 ? 47.414 2.423 -16.585 1.00 86.31 196 ASN A CA 1
ATOM 1620 C C . ASN A 1 196 ? 46.487 3.566 -17.017 1.00 86.31 196 ASN A C 1
ATOM 1622 O O . ASN A 1 196 ? 45.320 3.559 -16.638 1.00 86.31 196 ASN A O 1
ATOM 1626 N N . ARG A 1 197 ? 46.940 4.462 -17.910 1.00 92.94 197 ARG A N 1
ATOM 1627 C CA . ARG A 1 197 ? 46.068 5.481 -18.531 1.00 92.94 197 ARG A CA 1
ATOM 1628 C C . ARG A 1 197 ? 44.894 4.858 -19.275 1.00 92.94 197 ARG A C 1
ATOM 1630 O O . ARG A 1 197 ? 43.767 5.317 -19.144 1.00 92.94 197 ARG A O 1
ATOM 1637 N N . PHE A 1 198 ? 45.148 3.781 -20.019 1.00 88.62 198 PHE A N 1
ATOM 1638 C CA . PHE A 1 198 ? 44.091 3.038 -20.699 1.00 88.62 198 PHE A CA 1
ATOM 1639 C C . PHE A 1 198 ? 43.080 2.435 -19.708 1.00 88.62 198 PHE A C 1
ATOM 1641 O O . PHE A 1 198 ? 41.881 2.490 -19.959 1.00 88.62 198 PHE A O 1
ATOM 1648 N N . MET A 1 199 ? 43.532 1.917 -18.559 1.00 81.94 199 MET A N 1
ATOM 1649 C CA . MET A 1 199 ? 42.626 1.414 -17.517 1.00 81.94 199 MET A CA 1
ATOM 1650 C C . MET A 1 199 ? 41.784 2.521 -16.870 1.00 81.94 199 MET A C 1
ATOM 1652 O O . MET A 1 199 ? 40.580 2.326 -16.723 1.00 81.94 199 MET A O 1
ATOM 1656 N N . VAL A 1 200 ? 42.370 3.681 -16.551 1.00 86.25 200 VAL A N 1
ATOM 1657 C CA . VAL A 1 200 ? 41.631 4.845 -16.020 1.00 86.25 200 VAL A CA 1
ATOM 1658 C C . VAL A 1 200 ? 40.590 5.337 -17.031 1.00 86.25 200 VAL A C 1
ATOM 1660 O O . VAL A 1 200 ? 39.442 5.565 -16.666 1.00 86.25 200 VAL A O 1
ATOM 1663 N N . LEU A 1 201 ? 40.936 5.397 -18.322 1.00 87.81 201 LEU A N 1
ATOM 1664 C CA . LEU A 1 201 ? 39.996 5.759 -19.389 1.00 87.81 201 LEU A CA 1
ATOM 1665 C C . LEU A 1 201 ? 38.829 4.761 -19.494 1.00 87.81 201 LEU A C 1
ATOM 1667 O O . LEU A 1 201 ? 37.679 5.163 -19.651 1.00 87.81 201 LEU A O 1
ATOM 1671 N N . MET A 1 202 ? 39.112 3.460 -19.374 1.00 83.44 202 MET A N 1
ATOM 1672 C CA . MET A 1 202 ? 38.083 2.413 -19.362 1.00 83.44 202 MET A CA 1
ATOM 1673 C C . MET A 1 202 ? 37.215 2.464 -18.099 1.00 83.44 202 MET A C 1
ATOM 1675 O O . MET A 1 202 ? 36.031 2.143 -18.171 1.00 83.44 202 MET A O 1
ATOM 1679 N N . MET A 1 203 ? 37.774 2.879 -16.958 1.00 79.88 203 MET A N 1
ATOM 1680 C CA . MET A 1 203 ? 37.012 3.143 -15.738 1.00 79.88 203 MET A CA 1
ATOM 1681 C C . MET A 1 203 ? 36.100 4.361 -15.913 1.00 79.88 203 MET A C 1
ATOM 1683 O O . MET A 1 203 ? 34.907 4.209 -15.691 1.00 79.88 203 MET A O 1
ATOM 1687 N N . LEU A 1 204 ? 36.599 5.495 -16.424 1.00 81.38 204 LEU A N 1
ATOM 1688 C CA . LEU A 1 204 ? 35.798 6.696 -16.732 1.00 81.38 204 LEU A CA 1
ATOM 1689 C C . LEU A 1 204 ? 34.659 6.418 -17.728 1.00 81.38 204 LEU A C 1
ATOM 1691 O O . LEU A 1 204 ? 33.541 6.909 -17.576 1.00 81.38 204 LEU A O 1
ATOM 1695 N N . LEU A 1 205 ? 34.924 5.598 -18.750 1.00 78.69 205 LEU A N 1
ATOM 1696 C CA . LEU A 1 205 ? 33.907 5.155 -19.710 1.00 78.69 205 LEU A CA 1
ATOM 1697 C C . LEU A 1 205 ? 32.812 4.306 -19.055 1.00 78.69 205 LEU A C 1
ATOM 1699 O O . LEU A 1 205 ? 31.661 4.371 -19.483 1.00 78.69 205 LEU A O 1
ATOM 1703 N N . LYS A 1 206 ? 33.159 3.520 -18.031 1.00 73.12 206 LYS A N 1
ATOM 1704 C CA . LYS A 1 206 ? 32.213 2.673 -17.297 1.00 73.12 206 LYS A CA 1
ATOM 1705 C C . LYS A 1 206 ? 31.471 3.423 -16.194 1.00 73.12 206 LYS A C 1
ATOM 1707 O O . LYS A 1 206 ? 30.295 3.145 -15.996 1.00 73.12 206 LYS A O 1
ATOM 1712 N N . THR A 1 207 ? 32.109 4.371 -15.511 1.00 68.25 207 THR A N 1
ATOM 1713 C CA . THR A 1 207 ? 31.485 5.164 -14.437 1.00 68.25 207 THR A CA 1
ATOM 1714 C C . THR A 1 207 ? 30.526 6.229 -14.957 1.00 68.25 207 THR A C 1
ATOM 1716 O O . THR A 1 207 ? 29.614 6.618 -14.238 1.00 68.25 207 THR A O 1
ATOM 1719 N N . ARG A 1 208 ? 30.633 6.622 -16.235 1.00 59.44 208 ARG A N 1
ATOM 1720 C CA . ARG A 1 208 ? 29.607 7.427 -16.925 1.00 59.44 208 ARG A CA 1
ATOM 1721 C C . ARG A 1 208 ? 28.254 6.729 -17.083 1.00 59.44 208 ARG A C 1
ATOM 1723 O O . ARG A 1 208 ? 27.274 7.406 -17.385 1.00 59.44 208 ARG A O 1
ATOM 1730 N N . ALA A 1 209 ? 28.180 5.405 -16.935 1.00 57.41 209 ALA A N 1
ATOM 1731 C CA . ALA A 1 209 ? 26.902 4.708 -16.878 1.00 57.41 209 ALA A CA 1
ATOM 1732 C C . ALA A 1 209 ? 26.360 4.833 -15.442 1.00 57.41 209 ALA A C 1
ATOM 1734 O O . ALA A 1 209 ? 26.947 4.239 -14.537 1.00 57.41 209 ALA A O 1
ATOM 1735 N N . PRO A 1 210 ? 25.285 5.607 -15.200 1.00 53.75 210 PRO A N 1
ATOM 1736 C CA . PRO A 1 210 ? 24.781 5.805 -13.849 1.00 53.75 210 PRO A CA 1
ATOM 1737 C C . PRO A 1 210 ? 24.386 4.452 -13.248 1.00 53.75 210 PRO A C 1
ATOM 1739 O O . PRO A 1 210 ? 23.661 3.673 -13.876 1.00 53.75 210 PRO A O 1
ATOM 1742 N N . CYS A 1 211 ? 24.869 4.168 -12.037 1.00 46.41 211 CYS A N 1
ATOM 1743 C CA . CYS A 1 211 ? 24.480 2.994 -11.258 1.00 46.41 211 CYS A CA 1
ATOM 1744 C C . CYS A 1 211 ? 23.035 3.166 -10.782 1.00 46.41 211 CYS A C 1
ATOM 1746 O O . CYS A 1 211 ? 22.768 3.530 -9.640 1.00 46.41 211 CYS A O 1
ATOM 1748 N N . ILE A 1 212 ? 22.084 2.936 -11.682 1.00 50.06 212 ILE A N 1
ATOM 1749 C CA . ILE A 1 212 ? 20.665 3.041 -11.374 1.00 50.06 212 ILE A CA 1
ATOM 1750 C C . ILE A 1 212 ? 20.209 1.687 -10.849 1.00 50.06 212 ILE A C 1
ATOM 1752 O O . ILE A 1 212 ? 20.161 0.702 -11.585 1.00 50.06 212 ILE A O 1
ATOM 1756 N N . PHE A 1 213 ? 19.879 1.633 -9.561 1.00 41.69 213 PHE A N 1
ATOM 1757 C CA . PHE A 1 213 ? 19.276 0.445 -8.979 1.00 41.69 213 PHE A CA 1
ATOM 1758 C C . PHE A 1 213 ? 17.831 0.344 -9.471 1.00 41.69 213 PHE A C 1
ATOM 1760 O O . PHE A 1 213 ? 16.965 1.100 -9.034 1.00 41.69 213 PHE A O 1
ATOM 1767 N N . CYS A 1 214 ? 17.572 -0.571 -10.399 1.00 47.31 214 CYS A N 1
ATOM 1768 C CA . CYS A 1 214 ? 16.221 -0.891 -10.834 1.00 47.31 214 CYS A CA 1
ATOM 1769 C C . CYS A 1 214 ? 15.560 -1.775 -9.770 1.00 47.31 214 CYS A C 1
ATOM 1771 O O . CYS A 1 214 ? 15.969 -2.916 -9.559 1.00 47.31 214 CYS A O 1
ATOM 1773 N N . VAL A 1 215 ? 14.528 -1.255 -9.104 1.00 43.44 215 VAL A N 1
ATOM 1774 C CA . VAL A 1 215 ? 13.619 -2.079 -8.285 1.00 43.44 215 VAL A CA 1
ATOM 1775 C C . VAL A 1 215 ? 12.988 -3.143 -9.200 1.00 43.44 215 VAL A C 1
ATOM 1777 O O . VAL A 1 215 ? 12.803 -2.839 -10.387 1.00 43.44 215 VAL A O 1
ATOM 1780 N N . PRO A 1 216 ? 12.636 -4.355 -8.713 1.00 36.75 216 PRO A N 1
ATOM 1781 C CA . PRO A 1 216 ? 11.793 -5.291 -9.462 1.00 36.75 216 PRO A CA 1
ATOM 1782 C C . PRO A 1 216 ? 10.560 -4.544 -9.973 1.00 36.75 216 PRO A C 1
ATOM 1784 O O . PRO A 1 216 ? 9.691 -4.172 -9.191 1.00 36.75 216 PRO A O 1
ATOM 1787 N N . GLY A 1 217 ? 10.567 -4.180 -11.258 1.00 44.97 217 GLY A N 1
ATOM 1788 C CA . GLY A 1 217 ? 9.753 -3.040 -11.678 1.00 44.97 217 GLY A CA 1
ATOM 1789 C C . GLY A 1 217 ? 10.287 -2.179 -12.812 1.00 44.97 217 GLY A C 1
ATOM 1790 O O . GLY A 1 217 ? 9.516 -1.516 -13.488 1.00 44.97 217 GLY A O 1
ATOM 1791 N N . GLY A 1 218 ? 11.609 -2.115 -12.981 1.00 44.06 218 GLY A N 1
ATOM 1792 C CA . GLY A 1 218 ? 12.211 -1.193 -13.949 1.00 44.06 218 GLY A CA 1
ATOM 1793 C C . GLY A 1 218 ? 12.069 0.288 -13.562 1.00 44.06 218 GLY A C 1
ATOM 1794 O O . GLY A 1 218 ? 12.362 1.176 -14.351 1.00 44.06 218 GLY A O 1
ATOM 1795 N N . PHE A 1 219 ? 11.654 0.629 -12.344 1.00 42.97 219 PHE A N 1
ATOM 1796 C CA . PHE A 1 219 ? 11.596 2.041 -11.974 1.00 42.97 219 PHE A CA 1
ATOM 1797 C C . PHE A 1 219 ? 12.984 2.583 -11.678 1.00 42.97 219 PHE A C 1
ATOM 1799 O O . PHE A 1 219 ? 13.643 2.166 -10.725 1.00 42.97 219 PHE A O 1
ATOM 1806 N N . ARG A 1 220 ? 13.388 3.578 -12.476 1.00 46.28 220 ARG A N 1
ATOM 1807 C CA . ARG A 1 220 ? 14.394 4.557 -12.068 1.00 46.28 220 ARG A CA 1
ATOM 1808 C C . ARG A 1 220 ? 13.759 5.426 -10.987 1.00 46.28 220 ARG A C 1
ATOM 1810 O O . ARG A 1 220 ? 12.973 6.330 -11.268 1.00 46.28 220 ARG A O 1
ATOM 1817 N N . THR A 1 221 ? 14.031 5.123 -9.734 1.00 44.81 221 THR A N 1
ATOM 1818 C CA . THR A 1 221 ? 13.509 5.878 -8.592 1.00 44.81 221 THR A CA 1
ATOM 1819 C C . THR A 1 221 ? 14.248 7.212 -8.463 1.00 44.81 221 THR A C 1
ATOM 1821 O O . THR A 1 221 ? 15.368 7.269 -7.967 1.00 44.81 221 THR A O 1
ATOM 1824 N N . GLY A 1 222 ? 13.624 8.287 -8.950 1.00 49.03 222 GLY A N 1
ATOM 1825 C CA . GLY A 1 222 ? 14.001 9.682 -8.673 1.00 49.03 222 GLY A CA 1
ATOM 1826 C C . GLY A 1 222 ? 13.008 10.353 -7.717 1.00 49.03 222 GLY A C 1
ATOM 1827 O O . GLY A 1 222 ? 12.162 9.687 -7.148 1.00 49.03 222 GLY A O 1
ATOM 1828 N N . PHE A 1 223 ? 13.034 11.678 -7.570 1.00 40.91 223 PHE A N 1
ATOM 1829 C CA . PHE A 1 223 ? 12.189 12.458 -6.636 1.00 40.91 223 PHE A CA 1
ATOM 1830 C C . PHE A 1 223 ? 10.652 12.247 -6.771 1.00 40.91 223 PHE A C 1
ATOM 1832 O O . PHE A 1 223 ? 9.892 12.536 -5.849 1.00 40.91 223 PHE A O 1
ATOM 1839 N N . ARG A 1 224 ? 10.162 11.721 -7.905 1.00 42.88 224 ARG A N 1
ATOM 1840 C CA . ARG A 1 224 ? 8.723 11.623 -8.240 1.00 42.88 224 ARG A CA 1
ATOM 1841 C C . ARG A 1 224 ? 7.884 10.633 -7.401 1.00 42.88 224 ARG A C 1
ATOM 1843 O O . ARG A 1 224 ? 6.801 11.038 -6.988 1.00 42.88 224 ARG A O 1
ATOM 1850 N N . PRO A 1 225 ? 8.311 9.392 -7.093 1.00 50.72 225 PRO A N 1
ATOM 1851 C CA . PRO A 1 225 ? 7.557 8.472 -6.233 1.00 50.72 225 PRO A CA 1
ATOM 1852 C C . PRO A 1 225 ? 7.542 8.920 -4.762 1.00 50.72 225 PRO A C 1
ATOM 1854 O O . PRO A 1 225 ? 6.606 8.612 -4.027 1.00 50.72 225 PRO A O 1
ATOM 1857 N N . MET A 1 226 ? 8.534 9.715 -4.343 1.00 44.81 226 MET A N 1
ATOM 1858 C CA . MET A 1 226 ? 8.626 10.261 -2.986 1.00 44.81 226 MET A CA 1
ATOM 1859 C C . MET A 1 226 ? 7.476 11.230 -2.676 1.00 44.81 226 MET A C 1
ATOM 1861 O O . MET A 1 226 ? 6.948 11.224 -1.568 1.00 44.81 226 MET A O 1
ATOM 1865 N N . ILE A 1 227 ? 7.022 11.998 -3.675 1.00 51.50 227 ILE A N 1
ATOM 1866 C CA . ILE A 1 227 ? 5.857 12.885 -3.548 1.00 51.50 227 ILE A CA 1
ATOM 1867 C C . ILE A 1 227 ? 4.600 12.067 -3.218 1.00 51.50 227 ILE A C 1
ATOM 1869 O O . ILE A 1 227 ? 3.817 12.483 -2.373 1.00 51.50 227 ILE A O 1
ATOM 1873 N N . SER A 1 228 ? 4.424 10.878 -3.805 1.00 47.09 228 SER A N 1
ATOM 1874 C CA . SER A 1 228 ? 3.256 10.027 -3.536 1.00 47.09 228 SER A CA 1
ATOM 1875 C C . SER A 1 228 ? 3.249 9.491 -2.098 1.00 47.09 228 SER A C 1
ATOM 1877 O O . SER A 1 228 ? 2.220 9.545 -1.428 1.00 47.09 228 SER A O 1
ATOM 1879 N N . ILE A 1 229 ? 4.407 9.075 -1.576 1.00 56.31 229 ILE A N 1
ATOM 1880 C CA . ILE A 1 229 ? 4.540 8.566 -0.199 1.00 56.31 229 ILE A CA 1
ATOM 1881 C C . ILE A 1 229 ? 4.413 9.693 0.832 1.00 56.31 229 ILE A C 1
ATOM 1883 O O . ILE A 1 229 ? 3.730 9.519 1.840 1.00 56.31 229 ILE A O 1
ATOM 1887 N N . ILE A 1 230 ? 5.004 10.864 0.572 1.00 55.84 230 ILE A N 1
ATOM 1888 C CA . ILE A 1 230 ? 4.845 12.048 1.428 1.00 55.84 230 ILE A CA 1
ATOM 1889 C C . ILE A 1 230 ? 3.386 12.506 1.426 1.00 55.84 230 ILE A C 1
ATOM 1891 O O . ILE A 1 230 ? 2.849 12.781 2.493 1.00 55.84 230 ILE A O 1
ATOM 1895 N N . ILE A 1 231 ? 2.708 12.518 0.272 1.00 60.34 231 ILE A N 1
ATOM 1896 C CA . ILE A 1 231 ? 1.265 12.789 0.200 1.00 60.34 231 ILE A CA 1
ATOM 1897 C C . ILE A 1 231 ? 0.483 11.746 1.004 1.00 60.34 231 ILE A C 1
ATOM 1899 O O . ILE A 1 231 ? -0.462 12.116 1.696 1.00 60.34 231 ILE A O 1
ATOM 1903 N N . CYS A 1 232 ? 0.875 10.471 0.975 1.00 58.25 232 CYS A N 1
ATOM 1904 C CA . CYS A 1 232 ? 0.203 9.414 1.732 1.00 58.25 232 CYS A CA 1
ATOM 1905 C C . CYS A 1 232 ? 0.387 9.583 3.253 1.00 58.25 232 CYS A C 1
ATOM 1907 O O . CYS A 1 232 ? -0.590 9.530 4.001 1.00 58.25 232 CYS A O 1
ATOM 1909 N N . LEU A 1 233 ? 1.609 9.876 3.711 1.00 56.78 233 LEU A N 1
ATOM 1910 C CA . LEU A 1 233 ? 1.920 10.168 5.116 1.00 56.78 233 LEU A CA 1
ATOM 1911 C C . LEU A 1 233 ? 1.252 11.462 5.592 1.00 56.78 233 LEU A C 1
ATOM 1913 O O . LEU A 1 233 ? 0.722 11.512 6.699 1.00 56.78 233 LEU A O 1
ATOM 1917 N N . PHE A 1 234 ? 1.220 12.493 4.747 1.00 56.25 234 PHE A N 1
ATOM 1918 C CA . PHE A 1 234 ? 0.562 13.763 5.041 1.00 56.25 234 PHE A CA 1
ATOM 1919 C C . PHE A 1 234 ? -0.963 13.614 5.073 1.00 56.25 234 PHE A C 1
ATOM 1921 O O . PHE A 1 234 ? -1.616 14.170 5.950 1.00 56.25 234 PHE A O 1
ATOM 1928 N N . SER A 1 235 ? -1.534 12.794 4.187 1.00 58.25 235 SER A N 1
ATOM 1929 C CA . SER A 1 235 ? -2.960 12.443 4.209 1.00 58.25 235 SER A CA 1
ATOM 1930 C C . SER A 1 235 ? -3.318 11.692 5.492 1.00 58.25 235 SER A C 1
ATOM 1932 O O . SER A 1 235 ? -4.310 12.015 6.143 1.00 58.25 235 SER A O 1
ATOM 1934 N N . PHE A 1 236 ? -2.477 10.741 5.909 1.00 55.94 236 PHE A N 1
ATOM 1935 C CA . PHE A 1 236 ? -2.649 10.011 7.164 1.00 55.94 236 PHE A CA 1
ATOM 1936 C C . PHE A 1 236 ? -2.517 10.930 8.392 1.00 55.94 236 PHE A C 1
ATOM 1938 O O . PHE A 1 236 ? -3.331 10.864 9.315 1.00 55.94 236 PHE A O 1
ATOM 1945 N N . TYR A 1 237 ? -1.547 11.849 8.373 1.00 58.00 237 TYR A N 1
ATOM 1946 C CA . TYR A 1 237 ? -1.361 12.867 9.406 1.00 58.00 237 TYR A CA 1
ATOM 1947 C C . TYR A 1 237 ? -2.547 13.833 9.495 1.00 58.00 237 TYR A C 1
ATOM 1949 O O . TYR A 1 237 ? -3.010 14.105 10.598 1.00 58.00 237 TYR A O 1
ATOM 1957 N N . ILE A 1 238 ? -3.089 14.315 8.371 1.00 57.78 238 ILE A N 1
ATOM 1958 C CA . ILE A 1 238 ? -4.275 15.186 8.356 1.00 57.78 238 ILE A CA 1
ATOM 1959 C C . ILE A 1 238 ? -5.480 14.468 8.965 1.00 57.78 238 ILE A C 1
ATOM 1961 O O . ILE A 1 238 ? -6.186 15.055 9.783 1.00 57.78 238 ILE A O 1
ATOM 1965 N N . VAL A 1 239 ? -5.700 13.195 8.627 1.00 64.75 239 VAL A N 1
ATOM 1966 C CA . VAL A 1 239 ? -6.791 12.398 9.213 1.00 64.75 239 VAL A CA 1
ATOM 1967 C C . VAL A 1 239 ? -6.621 12.256 10.731 1.00 64.75 239 VAL A C 1
ATOM 1969 O O . VAL A 1 239 ? -7.591 12.409 11.474 1.00 64.75 239 VAL A O 1
ATOM 1972 N N . LEU A 1 240 ? -5.395 12.026 11.211 1.00 52.38 240 LEU A N 1
ATOM 1973 C CA . LEU A 1 240 ? -5.083 11.980 12.646 1.00 52.38 240 LEU A CA 1
ATOM 1974 C C . LEU A 1 240 ? -5.203 13.351 13.334 1.00 52.38 240 LEU A C 1
ATOM 1976 O O . LEU A 1 240 ? -5.695 13.434 14.457 1.00 52.38 240 LEU A O 1
ATOM 1980 N N . SER A 1 241 ? -4.786 14.427 12.669 1.00 50.78 241 SER A N 1
ATOM 1981 C CA . SER A 1 241 ? -4.807 15.797 13.193 1.00 50.78 241 SER A CA 1
ATOM 1982 C C . SER A 1 241 ? -6.233 16.338 13.312 1.00 50.78 241 SER A C 1
ATOM 1984 O O . SER A 1 241 ? -6.597 16.855 14.366 1.00 50.78 241 SER A O 1
ATOM 1986 N N . ILE A 1 242 ? -7.080 16.122 12.297 1.00 66.19 242 ILE A N 1
ATOM 1987 C CA . ILE A 1 242 ? -8.515 16.458 12.343 1.00 66.19 242 ILE A CA 1
ATOM 1988 C C . ILE A 1 242 ? -9.213 15.706 13.484 1.00 66.19 242 ILE A C 1
ATOM 1990 O O . ILE A 1 242 ? -10.119 16.243 14.115 1.00 66.19 242 ILE A O 1
ATOM 1994 N N . ARG A 1 243 ? -8.781 14.476 13.778 1.00 52.25 243 ARG A N 1
ATOM 1995 C CA . ARG A 1 243 ? -9.344 13.649 14.850 1.00 52.25 243 ARG A CA 1
ATOM 1996 C C . ARG A 1 243 ? -8.922 14.087 16.260 1.00 52.25 243 ARG A C 1
ATOM 1998 O O . ARG A 1 243 ? -9.690 13.869 17.188 1.00 52.25 243 ARG A O 1
ATOM 2005 N N . ASN A 1 244 ? -7.735 14.670 16.426 1.00 54.94 244 ASN A N 1
ATOM 2006 C CA . ASN A 1 244 ? -7.216 15.115 17.729 1.00 54.94 244 ASN A CA 1
ATOM 2007 C C . ASN A 1 244 ? -7.469 16.610 18.017 1.00 54.94 244 ASN A C 1
ATOM 2009 O O . ASN A 1 244 ? -7.171 17.071 19.115 1.00 54.94 244 ASN A O 1
ATOM 2013 N N . GLY A 1 245 ? -7.970 17.370 17.036 1.00 46.25 245 GLY A N 1
ATOM 2014 C CA . GLY A 1 245 ? -8.179 18.821 17.111 1.00 46.25 245 GLY A CA 1
ATOM 2015 C C . GLY A 1 245 ? -9.618 19.288 17.375 1.00 46.25 245 GLY A C 1
ATOM 2016 O O . GLY A 1 245 ? -9.892 20.470 17.175 1.00 46.25 245 GLY A O 1
ATOM 2017 N N . GLY A 1 246 ? -10.531 18.403 17.786 1.00 43.25 246 GLY A N 1
ATOM 2018 C CA . GLY A 1 246 ? -11.911 18.730 18.178 1.00 43.25 246 GLY A CA 1
ATOM 2019 C C . GLY A 1 246 ? -12.316 17.994 19.443 1.00 43.25 246 GLY A C 1
ATOM 2020 O O . GLY A 1 246 ? -13.114 18.574 20.211 1.00 43.25 246 GLY A O 1
#

pLDDT: mean 80.77, std 15.38, range [36.75, 96.94]

Radius of gyration: 28.13 Å; chains: 1; bounding box: 79×36×80 Å

InterPro domains:
  IPR004117 Olfactory receptor, insect [PF02949] (8-173)

Secondary structure (DSSP, 8-state):
-HHHHHHHHHHHHHHHHHHHHHHHHHHHHHHHHHHHSHHHHHTTSSPPP-SS----SS--SS-HHHHHHHHHHHHHHHHHHHHHHHHHHHHHHHHHHHHHHHHHHHHHHHHHGGGS---HHHHHHHHHHHHHHHHHHHHHHHHHHHHHHHHHHHHHHHHHHHHHHHHHHHHHHHHHHHHHHHHHHTS-GGGS-HHHHHHHHHHHHHHTS-----BTTTB---HHHHHHHHHHHHHHHHHHHHHH--